Protein AF-A0A7Y2IXG1-F1 (afdb_monomer)

Solvent-accessible surface area (backbone atoms only — not comparable to full-atom values): 9869 Å² total; per-residue (Å²): 141,75,80,55,70,66,58,52,54,50,28,34,49,55,42,71,74,37,67,70,54,17,47,38,52,74,74,34,69,61,57,39,47,42,51,49,55,36,67,45,42,74,87,68,53,44,69,46,61,69,57,19,41,52,51,23,49,52,61,59,57,53,47,51,72,79,40,44,74,57,53,52,54,48,51,54,51,52,55,50,33,57,75,72,71,45,66,63,66,63,53,47,57,50,47,54,53,50,52,51,52,52,50,52,55,45,53,44,53,42,36,51,47,38,24,51,49,25,47,28,19,29,26,49,76,73,74,42,88,55,50,70,77,88,55,64,69,75,71,36,65,76,53,57,46,72,56,21,46,51,49,21,53,54,37,51,55,48,43,57,44,45,75,72,67,47,59,62,49,60,55,41,15,52,50,36,27,57,70,12,57,82,108

Mean predicted aligned error: 5.41 Å

Radius of gyration: 18.79 Å; Cα contacts (8 Å, |Δi|>4): 184; chains: 1; bounding box: 46×30×57 Å

Foldseek 3Di:
DDQDPVLLVLLCLLVVNPNVSSVCCRPPVLSVVLLVLLLCLLVQFALDLVSQLVSLVVNLVSCVVVCVVVVVVLVVVLVVCVVVVHDSVVSVVVSVVVSVVSSLVSLLVSLQSNLLLLQQLLQVVVVHDHRNPVDDVVSSPPDYNVLSNVLSVLSNVLNVVVVVVDDSSVSRSVSSNVSNNVD

Secondary structure (DSSP, 8-state):
----HHHHHHHHHHHTS-HHHHHHHHH-HHHHHHHHHHHHSGGG--S-HHHHHHHHHHHHHTTTGGGHHHHHHHHHHHHHHHHTT--HHHHHHHHHHHHHHHHHHHHHHHHHHHHHHHHHHHHHHTT---S-TTS-GGGGGSS-HHHHHHHHHHHHHHHHHHHTT--HHHHHHHHHHHHHHT-

Nearest PDB structures (foldseek):
  8p7c-assembly1_B  TM=6.157E-01  e=3.925E+00  Homo sapiens
  9ijm-assembly1_C  TM=2.097E-01  e=2.948E+00  Vibrio alginolyticus

Sequence (183 aa):
GGADPERASQAARISGGRPGLALALVTEPDVAEYRRQWLGVPGRLTGHPGDSFRLAGELLAATDPLLVALKERQSVEAQAAVADGASSKAVKERHDRQLKRAASSLWATGLEILAGFYRDVAAAQVGAPVRNTDIPVSHLTQVMPGEAMRHADRVLETIESLEANQRPQLALAALFSELGGDR

pLDDT: mean 89.53, std 9.4, range [44.94, 98.19]

Structure (mmCIF, N/CA/C/O backbone):
data_AF-A0A7Y2IXG1-F1
#
_entry.id   AF-A0A7Y2IXG1-F1
#
loop_
_atom_site.group_PDB
_atom_site.id
_atom_site.type_symbol
_atom_site.label_atom_id
_atom_site.label_alt_id
_atom_site.label_comp_id
_atom_site.label_asym_id
_atom_site.label_entity_id
_atom_site.label_seq_id
_atom_site.pdbx_PDB_ins_code
_atom_site.Cartn_x
_atom_site.Cartn_y
_atom_site.Cartn_z
_atom_site.occupancy
_atom_site.B_iso_or_equiv
_atom_site.auth_seq_id
_atom_site.auth_comp_id
_atom_site.auth_asym_id
_atom_site.auth_atom_id
_atom_site.pdbx_PDB_model_num
ATOM 1 N N . GLY A 1 1 ? -21.593 16.502 -13.183 1.00 44.94 1 GLY A N 1
ATOM 2 C CA . GLY A 1 1 ? -20.738 15.496 -12.537 1.00 44.94 1 GLY A CA 1
ATOM 3 C C . GLY A 1 1 ? -20.552 14.356 -13.501 1.00 44.94 1 GLY A C 1
ATOM 4 O O . GLY A 1 1 ? -21.504 13.637 -13.749 1.00 44.94 1 GLY A O 1
ATOM 5 N N . GLY A 1 2 ? -19.380 14.254 -14.108 1.00 47.41 2 GLY A N 1
ATOM 6 C CA . GLY A 1 2 ? -19.010 13.151 -14.983 1.00 47.41 2 GLY A CA 1
ATOM 7 C C . GLY A 1 2 ? -17.498 13.064 -14.937 1.00 47.41 2 GLY A C 1
ATOM 8 O O . GLY A 1 2 ? -16.832 14.065 -15.195 1.00 47.41 2 GLY A O 1
ATOM 9 N N . ALA A 1 3 ? -16.965 11.924 -14.506 1.00 56.72 3 ALA A N 1
ATOM 10 C CA . ALA A 1 3 ? -15.548 11.664 -14.671 1.00 56.72 3 ALA A CA 1
ATOM 11 C C . ALA A 1 3 ? -15.236 11.724 -16.170 1.00 56.72 3 ALA A C 1
ATOM 13 O O . ALA A 1 3 ? -15.975 11.159 -16.976 1.00 56.72 3 ALA A O 1
ATOM 14 N N . ASP A 1 4 ? -14.177 12.442 -16.525 1.00 75.12 4 ASP A N 1
ATOM 15 C CA . ASP A 1 4 ? -13.633 12.479 -17.880 1.00 75.12 4 ASP A CA 1
ATOM 16 C C . ASP A 1 4 ? -13.515 11.036 -18.441 1.00 75.12 4 ASP A C 1
ATOM 18 O O . ASP A 1 4 ? -12.917 10.183 -17.768 1.00 75.12 4 ASP A O 1
ATOM 22 N N . PRO A 1 5 ? -14.109 10.721 -19.613 1.00 70.25 5 PRO A N 1
ATOM 23 C CA . PRO A 1 5 ? -14.114 9.372 -20.184 1.00 70.25 5 PRO A CA 1
ATOM 24 C C . PRO A 1 5 ? -12.714 8.758 -20.321 1.00 70.25 5 PRO A C 1
ATOM 26 O O . PRO A 1 5 ? -12.557 7.535 -20.202 1.00 70.25 5 PRO A O 1
ATOM 29 N N . GLU A 1 6 ? -11.687 9.588 -20.522 1.00 72.25 6 GLU A N 1
ATOM 30 C CA . GLU A 1 6 ? -10.295 9.141 -20.577 1.00 72.25 6 GLU A CA 1
ATOM 31 C C . GLU A 1 6 ? -9.802 8.670 -19.204 1.00 72.25 6 GLU A C 1
ATOM 33 O O . GLU A 1 6 ? -9.238 7.576 -19.091 1.00 72.25 6 GLU A O 1
ATOM 38 N N . ARG A 1 7 ? -10.105 9.425 -18.139 1.00 73.12 7 ARG A N 1
ATOM 39 C CA . ARG A 1 7 ? -9.770 9.060 -16.750 1.00 73.12 7 ARG A CA 1
ATOM 40 C C . ARG A 1 7 ? -10.481 7.784 -16.311 1.00 73.12 7 ARG A C 1
ATOM 42 O O . ARG A 1 7 ? -9.866 6.930 -15.677 1.00 73.12 7 ARG A O 1
ATOM 49 N N . ALA A 1 8 ? -11.751 7.618 -16.680 1.00 72.81 8 ALA A N 1
ATOM 50 C CA . ALA A 1 8 ? -12.515 6.409 -16.367 1.00 72.81 8 ALA A CA 1
ATOM 51 C C . ALA A 1 8 ? -11.942 5.167 -17.077 1.00 72.81 8 ALA A C 1
ATOM 53 O O . ALA A 1 8 ? -11.764 4.115 -16.459 1.00 72.81 8 ALA A O 1
ATOM 54 N N . SER A 1 9 ? -11.583 5.301 -18.357 1.00 73.44 9 SER A N 1
ATOM 55 C CA . SER A 1 9 ? -10.965 4.221 -19.139 1.00 73.44 9 SER A CA 1
ATOM 56 C C . SER A 1 9 ? -9.575 3.849 -18.612 1.00 73.44 9 SER A C 1
ATOM 58 O O . SER A 1 9 ? -9.220 2.671 -18.545 1.00 73.44 9 SER A O 1
ATOM 60 N N . GLN A 1 10 ? -8.787 4.846 -18.208 1.00 78.00 10 GLN A N 1
ATOM 61 C CA . GLN A 1 10 ? -7.476 4.651 -17.595 1.00 78.00 10 GLN A CA 1
ATOM 62 C C . GLN A 1 10 ? -7.592 3.936 -16.242 1.00 78.00 10 GLN A C 1
ATOM 64 O O . GLN A 1 10 ? -6.915 2.931 -16.022 1.00 78.00 10 GLN A O 1
ATOM 69 N N . ALA A 1 11 ? -8.507 4.376 -15.375 1.00 78.12 11 ALA A N 1
ATOM 70 C CA . ALA A 1 11 ? -8.762 3.739 -14.087 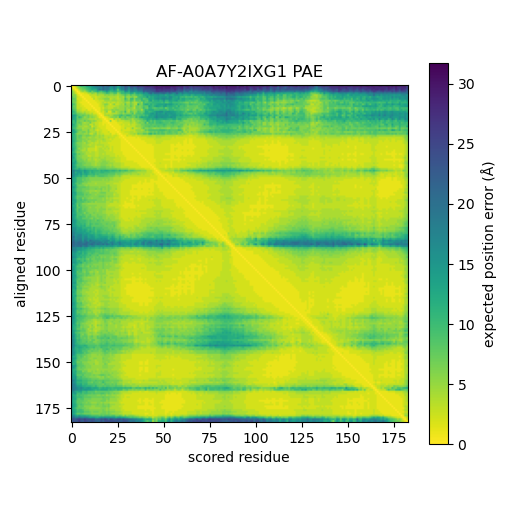1.00 78.12 11 ALA A CA 1
ATOM 71 C C . ALA A 1 11 ? -9.246 2.286 -14.238 1.00 78.12 11 ALA A C 1
ATOM 73 O O . ALA A 1 11 ? -8.820 1.412 -13.483 1.00 78.12 11 ALA A O 1
ATOM 74 N N . ALA A 1 12 ? -10.073 1.988 -15.247 1.00 76.12 12 ALA A N 1
ATOM 75 C CA . ALA A 1 12 ? -10.517 0.626 -15.543 1.00 76.12 12 ALA A CA 1
ATOM 76 C C . ALA A 1 12 ? -9.343 -0.304 -15.900 1.00 76.12 12 ALA A C 1
ATOM 78 O O . ALA A 1 12 ? -9.239 -1.397 -15.331 1.00 76.12 12 ALA A O 1
ATOM 79 N N . ARG A 1 13 ? -8.419 0.148 -16.762 1.00 77.62 13 ARG A N 1
ATOM 80 C CA . ARG A 1 13 ? -7.195 -0.598 -17.109 1.00 77.62 13 ARG A CA 1
ATOM 81 C C . ARG A 1 13 ? -6.294 -0.811 -15.894 1.00 77.62 13 ARG A C 1
ATOM 83 O O . ARG A 1 13 ? -5.953 -1.951 -15.585 1.00 77.62 13 ARG A O 1
ATOM 90 N N . ILE A 1 14 ? -6.003 0.257 -15.146 1.00 81.94 14 ILE A N 1
ATOM 91 C CA . ILE A 1 14 ? -5.193 0.200 -13.918 1.00 81.94 14 ILE A CA 1
ATOM 92 C C . ILE A 1 14 ? -5.817 -0.754 -12.899 1.00 81.94 14 ILE A C 1
ATOM 94 O O . ILE A 1 14 ? -5.122 -1.559 -12.287 1.00 81.94 14 ILE A O 1
ATOM 98 N N . SER A 1 15 ? -7.139 -0.731 -12.737 1.00 76.75 15 SER A N 1
ATOM 99 C CA . SER A 1 15 ? -7.835 -1.604 -11.790 1.00 76.75 15 SER A CA 1
ATOM 100 C C . SER A 1 15 ? -7.808 -3.083 -12.190 1.00 76.75 15 SER A C 1
ATOM 102 O O . SER A 1 15 ? -8.084 -3.934 -11.347 1.00 76.75 15 SER A O 1
ATOM 104 N N . GLY A 1 16 ? -7.413 -3.419 -13.425 1.00 70.38 16 GLY A N 1
ATOM 105 C CA . GLY A 1 16 ? -7.450 -4.790 -13.943 1.00 70.38 16 GLY A CA 1
ATOM 106 C C . GLY A 1 16 ? -8.878 -5.332 -14.049 1.00 70.38 16 GLY A C 1
ATOM 107 O O . GLY A 1 16 ? -9.102 -6.506 -13.779 1.00 70.38 16 GLY A O 1
ATOM 108 N N . GLY A 1 17 ? -9.851 -4.467 -14.360 1.00 67.00 17 GLY A N 1
ATOM 109 C CA . GLY A 1 17 ? -11.264 -4.846 -14.458 1.00 67.00 17 GLY A CA 1
ATOM 110 C C . GLY A 1 17 ? -12.008 -4.928 -13.121 1.00 67.00 17 GLY A C 1
ATOM 111 O O . GLY A 1 17 ? -13.038 -5.589 -13.056 1.00 67.00 17 GLY A O 1
ATOM 112 N N . ARG A 1 18 ? -11.520 -4.268 -12.058 1.00 71.12 18 ARG A N 1
ATOM 113 C CA . ARG A 1 18 ? -12.187 -4.176 -10.743 1.00 71.12 18 ARG A CA 1
ATOM 114 C C . ARG A 1 18 ? -12.941 -2.841 -10.643 1.00 71.12 18 ARG A C 1
ATOM 116 O O . ARG A 1 18 ? -12.325 -1.842 -10.263 1.00 71.12 18 ARG A O 1
ATOM 123 N N . PRO A 1 19 ? -14.261 -2.784 -10.917 1.00 72.00 19 PRO A N 1
ATOM 124 C CA . PRO A 1 19 ? -14.973 -1.513 -11.078 1.00 72.00 19 PRO A CA 1
ATOM 125 C C . PRO A 1 19 ? -14.961 -0.646 -9.815 1.00 72.00 19 PRO A C 1
ATOM 127 O O . PRO A 1 19 ? -14.806 0.565 -9.907 1.00 72.00 19 PRO A O 1
ATOM 130 N N . GLY A 1 20 ? -15.046 -1.263 -8.630 1.00 74.31 20 GLY A N 1
ATOM 131 C CA . GLY A 1 20 ? -14.975 -0.539 -7.355 1.00 74.31 20 GLY A CA 1
ATOM 132 C C . GLY A 1 20 ? -13.622 0.139 -7.112 1.00 74.31 20 GLY A C 1
ATOM 133 O O . GLY A 1 20 ? -13.581 1.261 -6.621 1.00 74.31 20 GLY A O 1
ATOM 134 N N . LEU A 1 21 ? -12.516 -0.496 -7.517 1.00 74.19 21 LEU A N 1
ATOM 135 C CA . LEU A 1 21 ? -11.179 0.100 -7.426 1.00 74.19 21 LEU A CA 1
ATOM 136 C C . LEU A 1 21 ? -10.982 1.191 -8.487 1.00 74.19 21 LEU A C 1
ATOM 138 O O . LEU A 1 21 ? -10.384 2.220 -8.195 1.00 74.19 21 LEU A O 1
ATOM 142 N N . ALA A 1 22 ? -11.507 0.987 -9.700 1.00 78.06 22 ALA A N 1
ATOM 143 C CA . ALA A 1 22 ? -11.490 2.012 -10.740 1.00 78.06 22 ALA A CA 1
ATOM 144 C C . ALA A 1 22 ? -12.238 3.274 -10.290 1.00 78.06 22 ALA A C 1
ATOM 146 O O . ALA A 1 22 ? -11.725 4.376 -10.453 1.00 78.06 22 ALA A O 1
ATOM 147 N N . LEU A 1 23 ? -13.415 3.112 -9.676 1.00 79.38 23 LEU A N 1
ATOM 148 C CA . LEU A 1 23 ? -14.173 4.229 -9.125 1.00 79.38 23 LEU A CA 1
ATOM 149 C C . LEU A 1 23 ? -13.387 4.930 -8.013 1.00 79.38 23 LEU A C 1
ATOM 151 O O . LEU A 1 23 ? -13.208 6.139 -8.090 1.00 79.38 23 LEU A O 1
ATOM 155 N N . ALA A 1 24 ? -12.844 4.177 -7.051 1.00 79.88 24 ALA A N 1
ATOM 156 C CA . ALA A 1 24 ? -12.068 4.745 -5.951 1.00 79.88 24 ALA A CA 1
ATOM 157 C C . ALA A 1 24 ? -10.845 5.544 -6.436 1.00 79.88 24 ALA A C 1
ATOM 159 O O . ALA A 1 24 ? -10.585 6.628 -5.935 1.00 79.88 24 ALA A O 1
ATOM 160 N N . LEU A 1 25 ? -10.128 5.073 -7.462 1.00 79.56 25 LEU A N 1
ATOM 161 C CA . LEU A 1 25 ? -9.007 5.818 -8.054 1.00 79.56 25 LEU A CA 1
ATOM 162 C C . LEU A 1 25 ? -9.430 7.148 -8.698 1.00 79.56 25 LEU A C 1
ATOM 164 O O . LEU A 1 25 ? -8.607 8.052 -8.828 1.00 79.56 25 LEU A O 1
ATOM 168 N N . VAL A 1 26 ? -10.690 7.261 -9.121 1.00 83.69 26 VAL A N 1
ATOM 169 C CA . VAL A 1 26 ? -11.249 8.471 -9.735 1.00 83.69 26 VAL A CA 1
ATOM 170 C C . VAL A 1 26 ? -11.844 9.410 -8.686 1.00 83.69 26 VAL A C 1
ATOM 172 O O . VAL A 1 26 ? -11.757 10.626 -8.852 1.00 83.69 26 VAL A O 1
ATOM 175 N N . THR A 1 27 ? -12.472 8.869 -7.640 1.00 85.75 27 THR A N 1
ATOM 176 C CA . THR A 1 27 ? -13.275 9.648 -6.686 1.00 85.75 27 THR A CA 1
ATOM 177 C C . THR A 1 27 ? -12.577 9.924 -5.363 1.00 85.75 27 THR A C 1
ATOM 179 O O . THR A 1 27 ? -12.939 10.898 -4.714 1.00 85.75 27 THR A O 1
ATOM 182 N N . GLU A 1 28 ? -11.579 9.125 -4.981 1.00 90.75 28 GLU A N 1
ATOM 183 C CA . GLU A 1 28 ? -10.890 9.217 -3.690 1.00 90.75 28 GLU A CA 1
ATOM 184 C C . GLU A 1 28 ? -9.435 9.693 -3.881 1.00 90.75 28 GLU A C 1
ATOM 186 O O . GLU A 1 28 ? -8.562 8.898 -4.259 1.00 90.75 28 GLU A O 1
ATOM 191 N N . PRO A 1 29 ? -9.123 10.979 -3.610 1.00 92.31 29 PRO A N 1
ATOM 192 C CA . PRO A 1 29 ? -7.775 11.528 -3.771 1.00 92.31 29 PRO A CA 1
ATOM 193 C C . PRO A 1 29 ? -6.706 10.771 -2.979 1.00 92.31 29 PRO A C 1
ATOM 195 O O . PRO A 1 29 ? -5.605 10.564 -3.492 1.00 92.31 29 PRO A O 1
ATOM 198 N N . ASP A 1 30 ? -7.045 10.309 -1.773 1.00 93.81 30 ASP A N 1
ATOM 199 C CA . ASP A 1 30 ? -6.130 9.571 -0.901 1.00 93.81 30 ASP A CA 1
ATOM 200 C C . ASP A 1 30 ? -5.773 8.195 -1.477 1.00 93.81 30 ASP A C 1
ATOM 202 O O . ASP A 1 30 ? -4.635 7.749 -1.351 1.00 93.81 30 ASP A O 1
ATOM 206 N N . VAL A 1 31 ? -6.701 7.531 -2.179 1.00 92.75 31 VAL A N 1
ATOM 207 C CA . VAL A 1 31 ? -6.429 6.250 -2.859 1.00 92.75 31 VAL A CA 1
ATOM 208 C C . VAL A 1 31 ? -5.485 6.470 -4.040 1.00 92.75 31 VAL A C 1
ATOM 210 O O . VAL A 1 31 ? -4.547 5.694 -4.249 1.00 92.75 31 VAL A O 1
ATOM 213 N N . ALA A 1 32 ? -5.705 7.542 -4.803 1.00 91.62 32 ALA A N 1
ATOM 214 C CA . ALA A 1 32 ? -4.835 7.904 -5.914 1.00 91.62 32 ALA A CA 1
ATOM 215 C C . ALA A 1 32 ? -3.424 8.286 -5.432 1.00 91.62 32 ALA A C 1
ATOM 217 O O . ALA A 1 32 ? -2.437 7.868 -6.038 1.00 91.62 32 ALA A O 1
ATOM 218 N N . GLU A 1 33 ? -3.318 9.044 -4.338 1.00 95.06 33 GLU A N 1
ATOM 219 C CA . GLU A 1 33 ? -2.041 9.424 -3.730 1.00 95.06 33 GLU A CA 1
ATOM 220 C C . GLU A 1 33 ? -1.302 8.221 -3.147 1.00 95.06 33 GLU A C 1
ATOM 222 O O . GLU A 1 33 ? -0.133 8.014 -3.466 1.00 95.06 33 GLU A O 1
ATOM 227 N N . TYR A 1 34 ? -1.997 7.366 -2.396 1.00 96.31 34 TYR A N 1
ATOM 228 C CA . TYR A 1 34 ? -1.439 6.123 -1.877 1.00 96.31 34 TYR A CA 1
ATOM 229 C C . TYR A 1 34 ? -0.796 5.290 -2.990 1.00 96.31 34 TYR A C 1
ATOM 231 O O . TYR A 1 34 ? 0.368 4.899 -2.897 1.00 96.31 34 TYR A O 1
ATOM 239 N N . ARG A 1 35 ? -1.512 5.086 -4.105 1.00 95.19 35 ARG A N 1
ATOM 240 C CA . ARG A 1 35 ? -0.970 4.363 -5.260 1.00 95.19 35 ARG A CA 1
ATOM 241 C C . ARG A 1 35 ? 0.251 5.059 -5.867 1.00 95.19 35 ARG A C 1
ATOM 243 O O . ARG A 1 35 ? 1.219 4.375 -6.200 1.00 95.19 35 ARG A O 1
ATOM 250 N N . ARG A 1 36 ? 0.225 6.389 -6.024 1.00 94.88 36 ARG A N 1
ATOM 251 C CA . ARG A 1 36 ? 1.370 7.151 -6.556 1.00 94.88 36 ARG A CA 1
ATOM 252 C C . ARG A 1 36 ? 2.620 6.963 -5.704 1.00 94.88 36 ARG A C 1
ATOM 254 O O . ARG A 1 36 ? 3.692 6.760 -6.267 1.00 94.88 36 ARG A O 1
ATOM 261 N N . GLN A 1 37 ? 2.491 6.980 -4.379 1.00 96.62 37 GLN A N 1
ATOM 262 C CA . GLN A 1 37 ? 3.632 6.794 -3.481 1.00 96.62 37 GLN A CA 1
ATOM 263 C C . GLN A 1 37 ? 4.281 5.419 -3.656 1.00 96.62 37 GLN A C 1
ATOM 265 O O . GLN A 1 37 ? 5.504 5.344 -3.764 1.00 96.62 37 GLN A O 1
ATOM 270 N N . TRP A 1 38 ? 3.481 4.354 -3.770 1.00 96.88 38 TRP A N 1
ATOM 271 C CA . TRP A 1 38 ? 3.991 2.999 -4.014 1.00 96.88 38 TRP A CA 1
ATOM 272 C C . TRP A 1 38 ? 4.632 2.836 -5.394 1.00 96.88 38 TRP A C 1
ATOM 274 O O . TRP A 1 38 ? 5.713 2.263 -5.496 1.00 96.88 38 TRP A O 1
ATOM 284 N N . LEU A 1 39 ? 4.034 3.392 -6.451 1.00 95.31 39 LEU A N 1
ATOM 285 C CA . LEU A 1 39 ? 4.638 3.373 -7.791 1.00 95.31 39 LEU A CA 1
ATOM 286 C C . LEU A 1 39 ? 5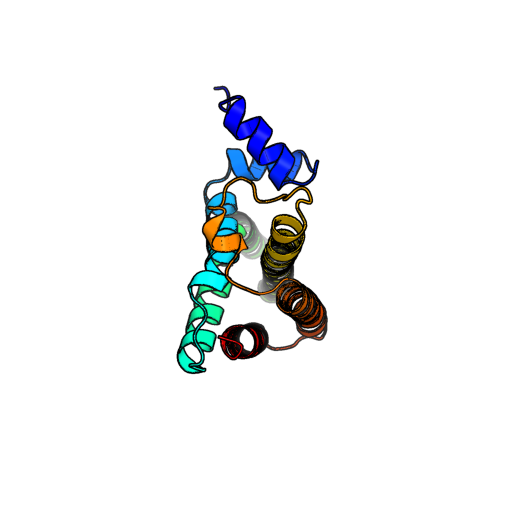.900 4.235 -7.903 1.00 95.31 39 LEU A C 1
ATOM 288 O O . LEU A 1 39 ? 6.722 4.010 -8.787 1.00 95.31 39 LEU A O 1
ATOM 292 N N . GLY A 1 40 ? 6.060 5.218 -7.018 1.00 94.06 40 GLY A N 1
ATOM 293 C CA . GLY A 1 40 ? 7.256 6.045 -6.930 1.00 94.06 40 GLY A CA 1
ATOM 294 C C . GLY A 1 40 ? 8.418 5.382 -6.188 1.00 94.06 40 GLY A C 1
ATOM 295 O O . GLY A 1 40 ? 9.539 5.872 -6.308 1.00 94.06 40 GLY A O 1
ATOM 296 N N . VAL A 1 41 ? 8.187 4.290 -5.443 1.00 95.81 41 VAL A N 1
ATOM 297 C CA . VAL A 1 41 ? 9.221 3.611 -4.638 1.00 95.81 41 VAL A CA 1
ATOM 298 C C . VAL A 1 41 ? 10.474 3.291 -5.455 1.00 95.81 41 VAL A C 1
ATOM 300 O O . VAL A 1 41 ? 11.541 3.726 -5.023 1.00 95.81 41 VAL A O 1
ATOM 303 N N . PRO A 1 42 ? 10.396 2.641 -6.637 1.00 94.19 42 PRO A N 1
ATOM 304 C CA . PRO A 1 42 ? 11.579 2.297 -7.417 1.00 94.19 42 PRO A CA 1
ATOM 305 C C . PRO A 1 42 ? 12.471 3.506 -7.689 1.00 94.19 42 PRO A C 1
ATOM 307 O O . PRO A 1 42 ? 13.668 3.428 -7.470 1.00 94.19 42 PRO A O 1
ATOM 310 N N . GLY A 1 43 ? 11.921 4.664 -8.064 1.00 92.25 43 GLY A N 1
ATOM 311 C CA . GLY A 1 43 ? 12.708 5.877 -8.339 1.00 92.25 43 GLY A CA 1
ATOM 312 C C . GLY A 1 43 ? 13.400 6.497 -7.116 1.00 92.25 43 GLY A C 1
ATOM 313 O O . GLY A 1 43 ? 14.177 7.435 -7.268 1.00 92.25 43 GLY A O 1
ATOM 314 N N . ARG A 1 44 ? 13.116 5.997 -5.910 1.00 93.75 44 ARG A N 1
ATOM 315 C CA . ARG A 1 44 ? 13.606 6.523 -4.629 1.00 93.75 44 ARG A CA 1
ATOM 316 C C . ARG A 1 44 ? 14.558 5.567 -3.911 1.00 93.75 44 ARG A C 1
ATOM 318 O O . ARG A 1 44 ? 15.099 5.941 -2.873 1.00 93.75 44 ARG A O 1
ATOM 325 N N . LEU A 1 45 ? 14.727 4.348 -4.425 1.00 93.81 45 LEU A N 1
ATOM 326 C CA . LEU A 1 45 ? 15.626 3.351 -3.854 1.00 93.81 45 LEU A CA 1
ATOM 327 C C . LEU A 1 45 ? 17.085 3.774 -4.034 1.00 93.81 45 LEU A C 1
ATOM 329 O O . LEU A 1 45 ? 17.485 4.218 -5.112 1.00 93.81 45 LEU A O 1
ATOM 333 N N . THR A 1 46 ? 17.870 3.599 -2.975 1.00 88.62 46 THR A N 1
ATOM 334 C CA . THR A 1 46 ? 19.319 3.812 -2.952 1.00 88.62 46 THR A CA 1
ATOM 335 C C . THR A 1 46 ? 19.977 2.614 -2.266 1.00 88.62 46 THR A C 1
ATOM 337 O O . THR A 1 46 ? 19.315 1.871 -1.542 1.00 88.62 46 THR A O 1
ATOM 340 N N . GLY A 1 47 ? 21.290 2.443 -2.432 1.00 82.06 47 GLY A N 1
ATOM 341 C CA . GLY A 1 47 ? 22.042 1.413 -1.706 1.00 82.06 47 GLY A CA 1
ATOM 342 C C . GLY A 1 47 ? 22.241 1.696 -0.207 1.00 82.06 47 GLY A C 1
ATOM 343 O O . GLY A 1 47 ? 22.904 0.917 0.474 1.00 82.06 47 GLY A O 1
ATOM 344 N N . HIS A 1 48 ? 21.722 2.808 0.335 1.00 89.88 48 HIS A N 1
ATOM 345 C CA . HIS A 1 48 ? 21.956 3.208 1.726 1.00 89.88 48 HIS A CA 1
ATOM 346 C C . HIS A 1 48 ? 20.845 2.688 2.658 1.00 89.88 48 HIS A C 1
ATOM 348 O O . HIS A 1 48 ? 19.701 3.136 2.553 1.00 89.88 48 HIS A O 1
ATOM 354 N N . PRO A 1 49 ? 21.155 1.848 3.668 1.00 88.44 49 PRO A N 1
ATOM 355 C CA . PRO A 1 49 ? 20.137 1.284 4.564 1.00 88.44 49 PRO A CA 1
ATOM 356 C C . PRO A 1 49 ? 19.302 2.328 5.327 1.00 88.44 49 PRO A C 1
ATOM 358 O O . PRO A 1 49 ? 18.130 2.098 5.632 1.00 88.44 49 PRO A O 1
ATOM 361 N N . GLY A 1 50 ? 19.891 3.490 5.634 1.00 92.56 50 GLY A N 1
ATOM 362 C CA . GLY A 1 50 ? 19.191 4.590 6.305 1.00 92.56 50 GLY A CA 1
ATOM 363 C C . GLY A 1 50 ? 18.061 5.189 5.462 1.00 92.56 50 GLY A C 1
ATOM 364 O O . GLY A 1 50 ? 16.993 5.493 5.999 1.00 92.56 50 GLY A O 1
ATOM 365 N N . ASP A 1 51 ? 18.254 5.293 4.144 1.00 95.62 51 ASP A N 1
ATOM 366 C CA . ASP A 1 51 ? 17.214 5.758 3.224 1.00 95.62 51 ASP A CA 1
ATOM 367 C C . ASP A 1 51 ? 16.077 4.746 3.115 1.00 95.62 51 ASP A C 1
ATOM 369 O O . ASP A 1 51 ? 14.911 5.134 3.185 1.00 95.62 51 ASP A O 1
ATOM 373 N N . SER A 1 52 ? 16.401 3.454 3.037 1.00 96.38 52 SER A N 1
ATOM 374 C CA . SER A 1 52 ? 15.413 2.372 3.014 1.00 96.38 52 SER A CA 1
ATOM 375 C C . SER A 1 52 ? 14.528 2.366 4.260 1.00 96.38 52 SER A C 1
ATOM 377 O O . SER A 1 52 ? 13.309 2.222 4.160 1.00 96.38 52 SER A O 1
ATOM 379 N N . PHE A 1 53 ? 15.111 2.573 5.445 1.00 97.12 53 PHE A N 1
ATOM 380 C CA . PHE A 1 53 ? 14.350 2.629 6.696 1.00 97.12 53 PHE A CA 1
ATOM 381 C C . PHE A 1 53 ? 13.429 3.852 6.774 1.00 97.12 53 PHE A C 1
ATOM 383 O O . PHE A 1 53 ? 12.282 3.747 7.224 1.00 97.12 53 PHE A O 1
ATOM 390 N N . ARG A 1 54 ? 13.914 5.011 6.315 1.00 97.81 54 ARG A N 1
ATOM 391 C CA . ARG A 1 54 ? 13.113 6.236 6.231 1.00 97.81 54 ARG A CA 1
ATOM 392 C C . ARG A 1 54 ? 11.958 6.064 5.245 1.00 97.81 54 ARG A C 1
ATOM 394 O O . ARG A 1 54 ? 10.814 6.326 5.608 1.00 97.81 54 ARG A O 1
ATOM 401 N N . LEU A 1 55 ? 12.241 5.553 4.047 1.00 98.00 55 LEU A N 1
ATOM 402 C CA . LEU A 1 55 ? 11.242 5.274 3.018 1.00 98.00 55 LEU A CA 1
ATOM 403 C C . LEU A 1 55 ? 10.167 4.306 3.529 1.00 98.00 55 LEU A C 1
ATOM 405 O O . LEU A 1 55 ? 8.979 4.566 3.363 1.00 98.00 55 LEU A O 1
ATOM 409 N N . ALA A 1 56 ? 10.561 3.237 4.226 1.00 97.94 56 ALA A N 1
ATOM 410 C CA . ALA A 1 56 ? 9.625 2.320 4.872 1.00 97.94 56 ALA A CA 1
ATOM 411 C C . ALA A 1 56 ? 8.679 3.039 5.845 1.00 97.94 56 ALA A C 1
ATOM 413 O O . ALA A 1 56 ? 7.473 2.811 5.802 1.00 97.94 56 ALA A O 1
ATOM 414 N N . GLY A 1 57 ? 9.198 3.932 6.692 1.00 98.19 57 GLY A N 1
ATOM 415 C CA . GLY A 1 57 ? 8.372 4.725 7.608 1.00 98.19 57 GLY A CA 1
ATOM 416 C C . GLY A 1 57 ? 7.348 5.603 6.882 1.00 98.19 57 GLY A C 1
ATOM 417 O O . GLY A 1 57 ? 6.182 5.637 7.269 1.00 98.19 57 GLY A O 1
ATOM 418 N N . GLU A 1 58 ? 7.763 6.257 5.799 1.00 98.12 58 GLU A N 1
ATOM 419 C CA . GLU A 1 58 ? 6.881 7.099 4.985 1.00 98.12 58 GLU A CA 1
ATOM 420 C C . GLU A 1 58 ? 5.748 6.294 4.331 1.00 98.12 58 GLU A C 1
ATOM 422 O O . GLU A 1 58 ? 4.589 6.697 4.412 1.00 98.12 58 GLU A O 1
ATOM 427 N N . LEU A 1 59 ? 6.043 5.125 3.750 1.00 97.75 59 LEU A N 1
ATOM 428 C CA . LEU A 1 59 ? 5.022 4.283 3.108 1.00 97.75 59 LEU A CA 1
ATOM 429 C C . LEU A 1 59 ? 4.054 3.651 4.119 1.00 97.75 59 LEU A C 1
ATOM 431 O O . LEU A 1 59 ? 2.885 3.424 3.799 1.00 97.75 59 LEU A O 1
ATOM 435 N N . LEU A 1 60 ? 4.501 3.391 5.351 1.00 96.75 60 LEU A N 1
ATOM 436 C CA . LEU A 1 60 ? 3.594 2.995 6.430 1.00 96.75 60 LEU A CA 1
ATOM 437 C C . LEU A 1 60 ? 2.663 4.150 6.816 1.00 96.75 60 LEU A C 1
ATOM 439 O O . LEU A 1 60 ? 1.456 3.934 6.932 1.00 96.75 60 LEU A O 1
ATOM 443 N N . ALA A 1 61 ? 3.193 5.369 6.954 1.00 96.88 61 ALA A N 1
ATOM 444 C CA . ALA A 1 61 ? 2.402 6.567 7.248 1.00 96.88 61 ALA A CA 1
ATOM 445 C C . ALA A 1 61 ? 1.416 6.916 6.117 1.00 96.88 61 ALA A C 1
ATOM 447 O O . ALA A 1 61 ? 0.328 7.423 6.378 1.00 96.88 61 ALA A O 1
ATOM 448 N N . ALA A 1 62 ? 1.725 6.555 4.868 1.00 96.00 62 ALA A N 1
ATOM 449 C CA . ALA A 1 62 ? 0.824 6.716 3.726 1.00 96.00 62 ALA A CA 1
ATOM 450 C C . ALA A 1 62 ? -0.522 5.982 3.886 1.00 96.00 62 ALA A C 1
ATOM 452 O O . ALA A 1 62 ? -1.482 6.292 3.184 1.00 96.00 62 ALA A O 1
ATOM 453 N N . THR A 1 63 ? -0.618 5.010 4.802 1.00 95.25 63 THR A N 1
ATOM 454 C CA . THR A 1 63 ? -1.889 4.335 5.112 1.00 95.25 63 THR A CA 1
ATOM 455 C C . THR A 1 63 ? -2.827 5.163 5.986 1.00 95.25 63 THR A C 1
ATOM 457 O O . THR A 1 63 ? -4.028 4.894 5.998 1.00 95.25 63 THR A O 1
ATOM 460 N N . ASP A 1 64 ? -2.325 6.172 6.703 1.00 96.06 64 ASP A N 1
ATOM 461 C CA . ASP A 1 64 ? -3.116 6.912 7.685 1.00 96.06 64 ASP A CA 1
ATOM 462 C C . ASP A 1 64 ? -4.343 7.629 7.106 1.00 96.06 64 ASP A C 1
ATOM 464 O O . ASP A 1 64 ? -5.411 7.488 7.716 1.00 96.06 64 ASP A O 1
ATOM 468 N N . PRO A 1 65 ? -4.258 8.329 5.953 1.00 96.81 65 PRO A N 1
ATOM 469 C CA . PRO A 1 65 ? -5.423 8.961 5.331 1.00 96.81 65 PRO A CA 1
ATOM 470 C C . PRO A 1 65 ? -6.536 7.954 5.010 1.00 96.81 65 PRO A C 1
ATOM 472 O O . PRO A 1 65 ? -7.706 8.181 5.311 1.00 96.81 65 PRO A O 1
ATOM 475 N N . LEU A 1 66 ? -6.165 6.762 4.531 1.00 95.00 66 LEU A N 1
ATOM 476 C CA . LEU A 1 66 ? -7.109 5.694 4.182 1.00 95.00 66 LEU A CA 1
ATOM 477 C C . LEU A 1 66 ? -7.797 5.056 5.400 1.00 95.00 66 LEU A C 1
ATOM 479 O O . LEU A 1 66 ? -8.777 4.322 5.255 1.00 95.00 66 LEU A O 1
ATOM 483 N N . LEU A 1 67 ? -7.299 5.321 6.609 1.00 95.69 67 LEU A N 1
ATOM 484 C CA . LEU A 1 67 ? -7.841 4.793 7.859 1.00 95.69 67 LEU A CA 1
ATOM 485 C C . LEU A 1 67 ? -8.699 5.815 8.619 1.00 95.69 67 LEU A C 1
ATOM 487 O O . LEU A 1 67 ? -9.275 5.451 9.646 1.00 95.69 67 LEU A O 1
ATOM 491 N N . VAL A 1 68 ? -8.832 7.058 8.140 1.00 96.44 68 VAL A N 1
ATOM 492 C CA . VAL A 1 68 ? -9.580 8.133 8.826 1.00 96.44 68 VAL A CA 1
ATOM 493 C C . VAL A 1 68 ? -11.026 7.724 9.101 1.00 96.44 68 VAL A C 1
ATOM 495 O O . VAL A 1 68 ? -11.433 7.676 10.260 1.00 96.44 68 VAL A O 1
ATOM 498 N N . ALA A 1 69 ? -11.769 7.292 8.079 1.00 93.25 69 ALA A N 1
ATOM 499 C CA . ALA A 1 69 ? -13.168 6.880 8.238 1.00 93.25 69 ALA A CA 1
ATOM 500 C C . ALA A 1 69 ? -13.344 5.670 9.180 1.00 93.25 69 ALA A C 1
ATOM 502 O O . ALA A 1 69 ? -14.405 5.459 9.773 1.00 93.25 69 ALA A O 1
ATOM 503 N N . LEU A 1 70 ? -12.322 4.817 9.321 1.00 95.06 70 LEU A N 1
ATOM 504 C CA . LEU A 1 70 ? -12.330 3.759 10.331 1.00 95.06 70 LEU A CA 1
ATOM 505 C C . LEU A 1 70 ? -12.133 4.345 11.735 1.00 95.06 70 LEU A C 1
ATOM 507 O O . LEU A 1 70 ? -12.926 4.042 12.625 1.00 95.06 70 LEU A O 1
ATOM 511 N N . LYS A 1 71 ? -11.117 5.195 11.918 1.00 95.88 71 LYS A N 1
ATOM 512 C CA . LYS A 1 71 ? -10.799 5.852 13.196 1.00 95.88 71 LYS A CA 1
ATOM 513 C C . LYS A 1 71 ? -11.970 6.713 13.700 1.00 95.88 71 LYS A C 1
ATOM 515 O O . LYS A 1 71 ? -12.286 6.679 14.886 1.00 95.88 71 LYS A O 1
ATOM 520 N N . GLU A 1 72 ? -12.672 7.417 12.814 1.00 96.81 72 GLU A N 1
ATOM 521 C CA . GLU A 1 72 ? -13.863 8.213 13.150 1.00 96.81 72 GLU A CA 1
ATOM 522 C C . GLU A 1 72 ? -15.021 7.347 13.656 1.00 96.81 72 GLU A C 1
ATOM 524 O O . GLU A 1 72 ? -15.583 7.623 14.716 1.00 96.81 72 GLU A O 1
ATOM 529 N N . ARG A 1 73 ? -15.337 6.248 12.956 1.00 95.31 73 ARG A N 1
ATOM 530 C CA . ARG A 1 73 ? -16.364 5.291 13.406 1.00 95.31 73 ARG A CA 1
ATOM 531 C C . ARG A 1 73 ? -16.028 4.695 14.770 1.00 95.31 73 ARG A C 1
ATOM 533 O O . ARG A 1 73 ? -16.908 4.569 15.617 1.00 95.31 73 ARG A O 1
ATOM 540 N N . GLN A 1 74 ? -14.758 4.362 14.992 1.00 95.75 74 GLN A N 1
ATOM 541 C CA . GLN A 1 74 ? -14.278 3.867 16.282 1.00 95.75 74 GLN A CA 1
ATOM 542 C C . GLN A 1 74 ? -14.422 4.923 17.386 1.00 95.75 74 GLN A C 1
ATOM 544 O O . GLN A 1 74 ? -14.850 4.590 18.488 1.00 95.75 74 GLN A O 1
ATOM 549 N 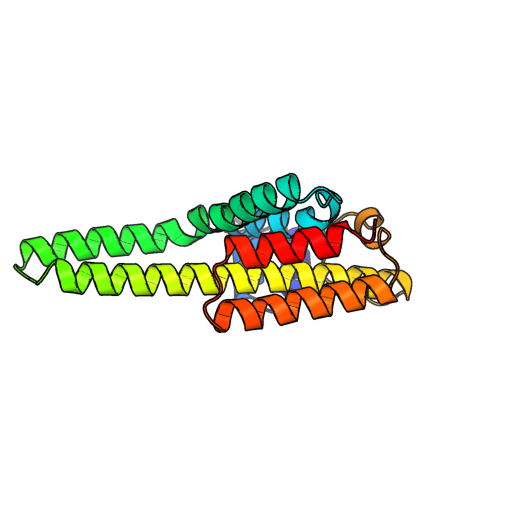N . SER A 1 75 ? -14.140 6.195 17.092 1.00 94.25 75 SER A N 1
ATOM 550 C CA . SER A 1 75 ? -14.325 7.302 18.039 1.00 94.25 75 SER A CA 1
ATOM 551 C C . SER A 1 75 ? -15.784 7.442 18.485 1.00 94.25 75 SER A C 1
ATOM 553 O O . SER A 1 75 ? -16.057 7.490 19.684 1.00 94.25 75 SER A O 1
ATOM 555 N N . VAL A 1 76 ? -16.732 7.422 17.540 1.00 94.81 76 VAL A N 1
ATOM 556 C CA . VAL A 1 76 ? -18.174 7.483 17.844 1.00 94.81 76 VAL A CA 1
ATOM 557 C C . VAL A 1 76 ? -18.608 6.286 18.693 1.00 94.81 76 VAL A C 1
ATOM 559 O O . VAL A 1 76 ? -19.293 6.450 19.701 1.00 94.81 76 VAL A O 1
ATOM 562 N N . GLU A 1 77 ? -18.170 5.080 18.331 1.00 93.00 77 GLU A N 1
ATOM 563 C CA . GLU A 1 77 ? -18.495 3.868 19.086 1.00 93.00 77 GLU A CA 1
ATOM 564 C C . GLU A 1 77 ? -17.909 3.890 20.508 1.00 93.00 77 GLU A C 1
ATOM 566 O O . GLU A 1 77 ? -18.567 3.468 21.458 1.00 93.00 77 GLU A O 1
ATOM 571 N N . ALA A 1 78 ? -16.691 4.409 20.680 1.00 91.75 78 ALA A N 1
ATOM 572 C CA . ALA A 1 78 ? -16.069 4.543 21.992 1.00 91.75 78 ALA A CA 1
ATOM 573 C C . ALA A 1 78 ? -16.834 5.528 22.891 1.00 91.75 78 ALA A C 1
ATOM 575 O O . ALA A 1 78 ? -17.002 5.259 24.080 1.00 91.75 78 ALA A O 1
ATOM 576 N N . GLN A 1 79 ? -17.332 6.636 22.332 1.00 90.94 79 GLN A N 1
ATOM 577 C CA . GLN A 1 79 ? -18.156 7.606 23.061 1.00 90.94 79 GLN A CA 1
ATOM 578 C C . GLN A 1 79 ? -19.489 6.994 23.510 1.00 90.94 79 GLN A C 1
ATOM 580 O O . GLN A 1 79 ? -19.866 7.145 24.672 1.00 90.94 79 GLN A O 1
ATOM 585 N N . ALA A 1 80 ? -20.162 6.251 22.626 1.00 90.19 80 ALA A N 1
ATOM 586 C CA . ALA A 1 80 ? -21.402 5.548 22.958 1.00 90.19 80 ALA A CA 1
ATOM 587 C C . ALA A 1 80 ? -21.187 4.496 24.060 1.00 90.19 80 ALA A C 1
ATOM 589 O O . ALA A 1 80 ? -21.923 4.460 25.041 1.00 90.19 80 ALA A O 1
ATOM 590 N N . ALA A 1 81 ? -20.115 3.703 23.967 1.00 89.50 81 ALA A N 1
ATOM 591 C CA . ALA A 1 81 ? -19.799 2.683 24.966 1.00 89.50 81 ALA A CA 1
ATOM 592 C C . ALA A 1 81 ? -19.560 3.265 26.370 1.00 89.50 81 ALA A C 1
ATOM 594 O O . ALA A 1 81 ? -19.926 2.641 27.365 1.00 89.50 81 ALA A O 1
ATOM 595 N N . VAL A 1 82 ? -18.951 4.454 26.459 1.00 88.50 82 VAL A N 1
ATOM 596 C CA . VAL A 1 82 ? -18.775 5.168 27.732 1.00 88.50 82 VAL A CA 1
ATOM 597 C C . VAL A 1 82 ? -20.119 5.642 28.286 1.00 88.50 82 VAL A C 1
ATOM 599 O O . VAL A 1 82 ? -20.350 5.501 29.486 1.00 88.50 82 VAL A O 1
ATOM 602 N N . ALA A 1 83 ? -21.008 6.160 27.433 1.00 89.75 83 ALA A N 1
ATOM 603 C CA . ALA A 1 83 ? -22.343 6.598 27.842 1.00 89.75 83 ALA A CA 1
ATOM 604 C C . ALA A 1 83 ? -23.210 5.435 28.362 1.00 89.75 83 ALA A C 1
ATOM 606 O O . ALA A 1 83 ? -23.912 5.595 29.358 1.00 89.75 83 ALA A O 1
ATOM 607 N N . ASP A 1 84 ? -23.092 4.257 27.747 1.00 88.06 84 ASP A N 1
ATOM 608 C CA . ASP A 1 84 ? -23.860 3.055 28.095 1.00 88.06 84 ASP A CA 1
ATOM 609 C C . ASP A 1 84 ? -23.250 2.244 29.260 1.00 88.06 84 ASP A C 1
ATOM 611 O O . ASP A 1 84 ? -23.750 1.175 29.615 1.00 88.06 84 ASP A O 1
ATOM 615 N N . GLY A 1 85 ? -22.145 2.710 29.859 1.00 82.50 85 GLY A N 1
ATOM 616 C CA . GLY A 1 85 ? -21.460 2.011 30.954 1.00 82.50 85 GLY A CA 1
ATOM 617 C C . GLY A 1 85 ? -20.771 0.702 30.539 1.00 82.50 85 GLY A C 1
ATOM 618 O O . GLY A 1 85 ? -20.458 -0.134 31.390 1.00 82.50 85 GLY A O 1
ATOM 619 N N . ALA A 1 86 ? -20.525 0.501 29.242 1.00 80.94 86 ALA A N 1
ATOM 620 C CA . ALA A 1 86 ? -19.839 -0.674 28.719 1.00 80.94 86 ALA A CA 1
ATOM 621 C C . ALA A 1 86 ? -18.321 -0.625 28.989 1.00 80.94 86 ALA A C 1
ATOM 623 O O . ALA A 1 86 ? -17.718 0.425 29.221 1.00 80.94 86 ALA A O 1
ATOM 624 N N . SER A 1 87 ? -17.657 -1.787 28.937 1.00 80.75 87 SER A N 1
ATOM 625 C CA . SER A 1 87 ? -16.214 -1.876 29.200 1.00 80.75 87 SER A CA 1
ATOM 626 C C . SER A 1 87 ? -15.380 -1.179 28.115 1.00 80.75 87 SER A C 1
ATOM 628 O O . SER A 1 87 ? -15.124 -1.738 27.045 1.00 80.75 87 SER A O 1
ATOM 630 N N . SER A 1 88 ? -14.871 0.016 28.434 1.00 84.06 88 SER A N 1
ATOM 631 C CA . SER A 1 88 ? -13.964 0.805 27.581 1.00 84.06 88 SER A CA 1
ATOM 632 C C . SER A 1 88 ? -12.721 0.014 27.132 1.00 84.06 88 SER A C 1
ATOM 634 O O . SER A 1 88 ? -12.270 0.140 25.992 1.00 84.06 88 SER A O 1
ATOM 636 N N . LYS A 1 89 ? -12.205 -0.887 27.983 1.00 88.50 89 LYS A N 1
ATOM 637 C CA . LYS A 1 89 ? -11.037 -1.723 27.662 1.00 88.50 89 LYS A CA 1
ATOM 638 C C . LYS A 1 89 ? -11.317 -2.707 26.522 1.00 88.50 89 LYS A C 1
ATOM 640 O O . LYS A 1 89 ? -10.522 -2.793 25.589 1.00 88.50 89 LYS A O 1
ATOM 645 N N . ALA A 1 90 ? -12.441 -3.423 26.571 1.00 90.00 90 ALA A N 1
ATOM 646 C CA . ALA A 1 90 ? -12.791 -4.407 25.544 1.00 90.00 90 ALA A CA 1
ATOM 647 C C . ALA A 1 90 ? -13.051 -3.744 24.179 1.00 90.00 90 ALA A C 1
ATOM 649 O O . ALA A 1 90 ? -12.640 -4.268 23.140 1.00 90.00 90 ALA A O 1
ATOM 650 N N . VAL A 1 91 ? -13.686 -2.565 24.187 1.00 92.25 91 VAL A N 1
ATOM 651 C CA . VAL A 1 91 ? -13.919 -1.755 22.982 1.00 92.25 91 VAL A CA 1
ATOM 652 C C . VAL A 1 91 ? -12.592 -1.321 22.364 1.00 92.25 91 VAL A C 1
ATOM 654 O O . VAL A 1 91 ? -12.365 -1.584 21.182 1.00 92.25 91 VAL A O 1
ATOM 657 N N . LYS A 1 92 ? -11.682 -0.770 23.175 1.00 91.94 92 LYS A N 1
ATOM 658 C CA . LYS A 1 92 ? -10.352 -0.346 22.727 1.00 91.94 92 LYS A CA 1
ATOM 659 C C . LYS A 1 92 ? -9.542 -1.498 22.125 1.00 91.94 92 LYS A C 1
ATOM 661 O O . LYS A 1 92 ? -9.056 -1.383 21.008 1.00 91.94 92 LYS A O 1
ATOM 666 N N . GLU A 1 93 ? -9.464 -2.646 22.798 1.00 94.94 93 GLU A N 1
ATOM 667 C CA . GLU A 1 93 ? -8.730 -3.813 22.277 1.00 94.94 93 GLU A CA 1
ATOM 668 C C . GLU A 1 93 ? -9.310 -4.340 20.954 1.00 94.94 93 GLU A C 1
ATOM 670 O O . GLU A 1 93 ? -8.595 -4.874 20.099 1.00 94.94 93 GLU A O 1
ATOM 675 N N . ARG A 1 94 ? -10.631 -4.250 20.766 1.00 95.12 94 ARG A N 1
ATOM 676 C CA . ARG A 1 94 ? -11.268 -4.596 19.490 1.00 95.12 94 ARG A CA 1
ATOM 677 C C . ARG A 1 94 ? -10.916 -3.576 18.405 1.00 95.12 94 ARG A C 1
ATOM 679 O O . ARG A 1 94 ? -10.594 -3.997 17.292 1.00 95.12 94 ARG A O 1
ATOM 686 N N . HIS A 1 95 ? -10.952 -2.281 18.722 1.00 96.31 95 HIS A N 1
ATOM 687 C CA . HIS A 1 95 ? -10.575 -1.199 17.806 1.00 96.31 95 HIS A CA 1
ATOM 688 C C . HIS A 1 95 ? -9.120 -1.308 17.362 1.00 96.31 95 HIS A C 1
ATOM 690 O O . HIS A 1 95 ? -8.866 -1.313 16.159 1.00 96.31 95 HIS A O 1
ATOM 696 N N . ASP A 1 96 ? -8.197 -1.537 18.296 1.00 96.12 96 ASP A N 1
ATOM 697 C CA . ASP A 1 96 ? -6.771 -1.724 18.013 1.00 96.12 96 ASP A CA 1
ATOM 698 C C . ASP A 1 96 ? -6.545 -2.908 17.060 1.00 96.12 96 ASP A C 1
ATOM 700 O O . ASP A 1 96 ? -5.824 -2.805 16.066 1.00 96.12 96 ASP A O 1
ATOM 704 N N . ARG A 1 97 ? -7.224 -4.040 17.300 1.00 96.06 97 ARG A N 1
ATOM 705 C CA . ARG A 1 97 ? -7.153 -5.216 16.414 1.00 96.06 97 ARG A CA 1
ATOM 706 C C . ARG A 1 97 ? -7.735 -4.950 15.032 1.00 96.06 97 ARG A C 1
ATOM 708 O O . ARG A 1 97 ? -7.239 -5.502 14.052 1.00 96.06 97 ARG A O 1
ATOM 715 N N . GLN A 1 98 ? -8.817 -4.185 14.943 1.00 96.50 98 GLN A N 1
ATOM 716 C CA . GLN A 1 98 ? -9.436 -3.832 13.668 1.00 96.50 98 GLN A CA 1
ATOM 717 C C . GLN A 1 98 ? -8.550 -2.871 12.873 1.00 96.50 98 GLN A C 1
ATOM 719 O O . GLN A 1 98 ? -8.340 -3.097 11.684 1.00 96.50 98 GLN A O 1
ATOM 724 N N . LEU A 1 99 ? -7.987 -1.859 13.536 1.00 95.94 99 LEU A N 1
ATOM 725 C CA . LEU A 1 99 ? -7.086 -0.890 12.926 1.00 95.94 99 LEU A CA 1
ATOM 726 C C . LEU A 1 99 ? -5.806 -1.569 12.438 1.00 95.94 99 LEU A C 1
ATOM 728 O O . LEU A 1 99 ? -5.416 -1.375 11.292 1.00 95.94 99 LEU A O 1
ATOM 732 N N . LYS A 1 100 ? -5.209 -2.442 13.262 1.00 94.12 100 LYS A N 1
ATOM 733 C CA . LYS A 1 100 ? -4.033 -3.229 12.872 1.00 94.12 100 LYS A CA 1
ATOM 734 C C . LYS A 1 100 ? -4.313 -4.071 11.626 1.00 94.12 100 LYS A C 1
ATOM 736 O O . LYS A 1 100 ? -3.529 -4.028 10.688 1.00 94.12 100 LYS A O 1
ATOM 741 N N . ARG A 1 101 ? -5.439 -4.796 11.587 1.00 93.12 101 ARG A N 1
ATOM 742 C CA . ARG A 1 101 ? -5.828 -5.608 10.418 1.00 93.12 101 ARG A CA 1
ATOM 743 C C . ARG A 1 101 ? -6.036 -4.763 9.162 1.00 93.12 101 ARG A C 1
ATOM 745 O O . ARG A 1 101 ? -5.579 -5.154 8.094 1.00 93.12 101 ARG A O 1
ATOM 752 N N . ALA A 1 102 ? -6.696 -3.613 9.292 1.00 94.00 102 ALA A N 1
ATOM 753 C CA . ALA A 1 102 ? -6.908 -2.700 8.174 1.00 94.00 102 ALA A CA 1
ATOM 754 C C . ALA A 1 102 ? -5.576 -2.151 7.637 1.00 94.00 102 ALA A C 1
ATOM 756 O O . ALA A 1 102 ? -5.339 -2.202 6.434 1.00 94.00 102 ALA A O 1
ATOM 757 N N . ALA A 1 103 ? -4.676 -1.716 8.523 1.00 94.94 103 ALA A N 1
ATOM 758 C CA . ALA A 1 103 ? -3.347 -1.249 8.143 1.00 94.94 103 ALA A CA 1
ATOM 759 C C . ALA A 1 103 ? -2.526 -2.353 7.454 1.00 94.94 103 ALA A C 1
ATOM 761 O O . ALA A 1 103 ? -1.947 -2.112 6.400 1.00 94.94 103 ALA A O 1
ATOM 762 N N . SER A 1 104 ? -2.542 -3.584 7.979 1.00 92.50 104 SER A N 1
ATOM 763 C CA . SER A 1 104 ? -1.853 -4.722 7.353 1.00 92.50 104 SER A CA 1
ATOM 764 C C . SER A 1 104 ? -2.374 -5.047 5.955 1.00 92.50 104 SER A C 1
ATOM 766 O O . SER A 1 104 ? -1.575 -5.265 5.049 1.00 92.50 104 SER A O 1
ATOM 768 N N . SER A 1 105 ? -3.694 -5.003 5.748 1.00 93.00 105 SER A N 1
ATOM 769 C CA . SER A 1 105 ? -4.282 -5.181 4.416 1.00 93.00 105 SER A CA 1
ATOM 770 C C . SER A 1 105 ? -3.861 -4.076 3.444 1.00 93.00 105 SER A C 1
ATOM 772 O O . SER A 1 105 ? -3.642 -4.356 2.264 1.00 93.00 105 SER A O 1
ATOM 774 N N . LEU A 1 106 ? -3.716 -2.836 3.927 1.00 95.19 106 LEU A N 1
ATOM 775 C CA . LEU A 1 106 ? -3.197 -1.742 3.111 1.00 95.19 106 LEU A CA 1
ATOM 776 C C . LEU A 1 106 ? -1.734 -1.998 2.747 1.00 95.19 106 LEU A C 1
ATOM 778 O O . LEU A 1 106 ? -1.418 -1.964 1.569 1.00 95.19 106 LEU A O 1
ATOM 782 N N . TRP A 1 107 ? -0.856 -2.349 3.691 1.00 95.00 107 TRP A N 1
ATOM 783 C CA . TRP A 1 107 ? 0.553 -2.641 3.375 1.00 95.00 107 TRP A CA 1
ATOM 784 C C . TRP A 1 107 ? 0.709 -3.744 2.321 1.00 95.00 107 TRP A C 1
ATOM 786 O O . TRP A 1 107 ? 1.490 -3.572 1.388 1.00 95.00 107 TRP A O 1
ATOM 796 N N . ALA A 1 108 ? -0.074 -4.824 2.419 1.00 93.94 108 ALA A N 1
ATOM 797 C CA . ALA A 1 108 ? -0.113 -5.867 1.394 1.00 93.94 108 ALA A CA 1
ATOM 798 C C . ALA A 1 108 ? -0.562 -5.312 0.031 1.00 93.94 108 ALA A C 1
ATOM 800 O O . ALA A 1 108 ? 0.101 -5.542 -0.974 1.00 93.94 108 ALA A O 1
ATOM 801 N N .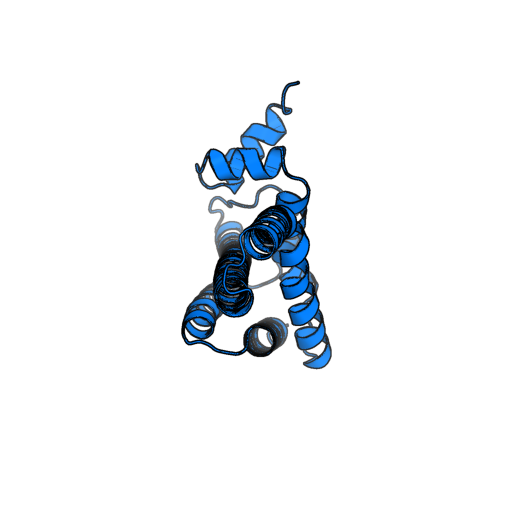 THR A 1 109 ? -1.615 -4.487 0.003 1.00 94.81 109 THR A N 1
ATOM 802 C CA . THR A 1 109 ? -2.075 -3.807 -1.225 1.00 94.81 109 THR A CA 1
ATOM 803 C C . THR A 1 109 ? -0.980 -2.924 -1.837 1.00 94.81 109 THR A C 1
ATOM 805 O O . THR A 1 109 ? -0.802 -2.893 -3.053 1.00 94.81 109 THR A O 1
ATOM 808 N N . GLY A 1 110 ? -0.226 -2.203 -1.008 1.00 95.94 110 GLY A N 1
ATOM 809 C CA . GLY A 1 110 ? 0.914 -1.401 -1.440 1.00 95.94 110 GLY A CA 1
ATOM 810 C C . GLY A 1 110 ? 2.029 -2.232 -2.078 1.00 95.94 110 GLY A C 1
ATOM 811 O O . GLY A 1 110 ? 2.522 -1.900 -3.158 1.00 95.94 110 GLY A O 1
ATOM 812 N N . LEU A 1 111 ? 2.372 -3.360 -1.456 1.00 97.12 111 LEU A N 1
ATOM 813 C CA . LEU A 1 111 ? 3.333 -4.318 -2.003 1.00 97.12 111 LEU A CA 1
ATOM 814 C C . LEU A 1 111 ? 2.830 -4.943 -3.313 1.00 97.12 111 LEU A C 1
ATOM 816 O O . LEU A 1 111 ? 3.595 -5.045 -4.264 1.00 97.12 111 LEU A O 1
ATOM 820 N N . GLU A 1 112 ? 1.543 -5.267 -3.437 1.00 95.56 112 GLU A N 1
ATOM 821 C CA . GLU A 1 112 ? 0.958 -5.735 -4.703 1.00 95.56 112 GLU A CA 1
ATOM 822 C C . GLU A 1 112 ? 1.072 -4.692 -5.828 1.00 95.56 112 GLU A C 1
ATOM 824 O O . GLU A 1 112 ? 1.322 -5.048 -6.983 1.00 95.56 112 GLU A O 1
ATOM 829 N N . ILE A 1 113 ? 0.914 -3.401 -5.509 1.00 95.75 113 ILE A N 1
ATOM 830 C CA . ILE A 1 113 ? 1.136 -2.303 -6.464 1.00 95.75 113 ILE A CA 1
ATOM 831 C C . ILE A 1 113 ? 2.597 -2.300 -6.929 1.00 95.75 113 ILE A C 1
ATOM 833 O O . ILE A 1 113 ? 2.852 -2.210 -8.132 1.00 95.75 113 ILE A O 1
ATOM 837 N N . LEU A 1 114 ? 3.543 -2.441 -5.998 1.00 96.56 114 LEU A N 1
ATOM 838 C CA . LEU A 1 114 ? 4.974 -2.478 -6.301 1.00 96.56 114 LEU A CA 1
ATOM 839 C C . LEU A 1 114 ? 5.367 -3.721 -7.122 1.00 96.56 114 LEU A C 1
ATOM 841 O O . LEU A 1 114 ? 6.071 -3.598 -8.120 1.00 96.56 114 LEU A O 1
ATOM 845 N N . ALA A 1 115 ? 4.857 -4.906 -6.784 1.00 96.19 115 ALA A N 1
ATOM 846 C CA . ALA A 1 115 ? 5.062 -6.118 -7.581 1.00 96.19 115 ALA A CA 1
ATOM 847 C C . ALA A 1 115 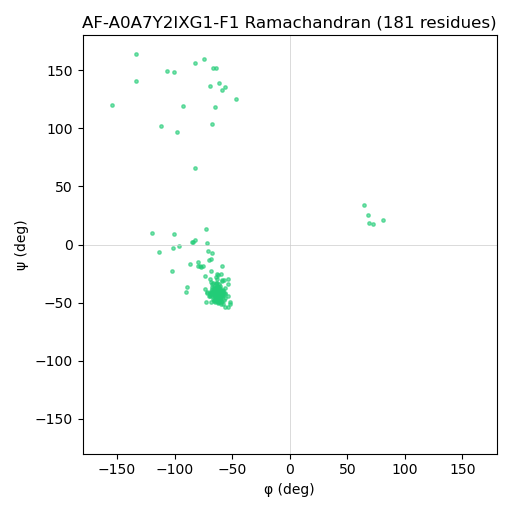? 4.463 -5.972 -8.992 1.00 96.19 115 ALA A C 1
ATOM 849 O O . ALA A 1 115 ? 5.061 -6.389 -9.985 1.00 96.19 115 ALA A O 1
ATOM 850 N N . GLY A 1 116 ? 3.292 -5.334 -9.099 1.00 94.31 116 GLY A N 1
ATOM 851 C CA . GLY A 1 116 ? 2.663 -5.005 -10.376 1.00 94.31 116 GLY A CA 1
ATOM 852 C C . GLY A 1 116 ? 3.505 -4.060 -11.237 1.00 94.31 116 GLY A C 1
ATOM 853 O O . GLY A 1 116 ? 3.575 -4.257 -12.447 1.00 94.31 116 GLY A O 1
ATOM 854 N N . PHE A 1 117 ? 4.176 -3.078 -10.628 1.00 95.56 117 PHE A N 1
ATOM 855 C CA . PHE A 1 117 ? 5.139 -2.223 -11.327 1.00 95.56 117 PHE A CA 1
ATOM 856 C C . PHE A 1 117 ? 6.277 -3.047 -11.933 1.00 95.56 117 PHE A C 1
ATOM 858 O O . PHE A 1 117 ? 6.540 -2.939 -13.126 1.00 95.56 117 PHE A O 1
ATOM 865 N N . TYR A 1 118 ? 6.918 -3.910 -11.144 1.00 96.00 118 TYR A N 1
ATOM 866 C CA . TYR A 1 118 ? 8.032 -4.725 -11.630 1.00 96.00 118 TYR A CA 1
ATOM 867 C C . TYR A 1 118 ? 7.612 -5.723 -12.720 1.00 96.00 118 TYR A C 1
ATOM 869 O O . TYR A 1 118 ? 8.348 -5.945 -13.681 1.00 96.00 118 TYR A O 1
ATOM 877 N N . ARG A 1 119 ? 6.386 -6.253 -12.652 1.00 94.62 119 ARG A N 1
ATOM 878 C CA . ARG A 1 119 ? 5.808 -7.030 -13.757 1.00 94.62 119 ARG A CA 1
ATOM 879 C C . ARG A 1 119 ? 5.675 -6.196 -15.034 1.00 94.62 119 ARG A C 1
ATOM 881 O O . ARG A 1 119 ? 6.004 -6.688 -16.111 1.00 94.62 119 ARG A O 1
ATOM 888 N N . ASP A 1 120 ? 5.207 -4.953 -14.926 1.00 94.81 120 ASP A N 1
ATOM 889 C CA . ASP A 1 120 ? 5.079 -4.051 -16.075 1.00 94.81 120 ASP A CA 1
ATOM 890 C C . ASP A 1 120 ? 6.443 -3.661 -16.666 1.00 94.81 120 ASP A C 1
ATOM 892 O O . ASP A 1 120 ? 6.542 -3.523 -17.882 1.00 94.81 120 ASP A O 1
ATOM 896 N N . VAL A 1 121 ? 7.504 -3.546 -15.852 1.00 94.62 121 VAL A N 1
ATOM 897 C CA . VAL A 1 121 ? 8.891 -3.356 -16.332 1.00 94.62 121 VAL A CA 1
ATOM 898 C C . VAL A 1 121 ? 9.291 -4.507 -17.258 1.00 94.62 121 VAL A C 1
ATOM 900 O O . VAL A 1 121 ? 9.752 -4.280 -18.378 1.00 94.62 121 VAL A O 1
ATOM 903 N N . ALA A 1 122 ? 9.088 -5.750 -16.810 1.00 93.00 122 ALA A N 1
ATOM 904 C CA . ALA A 1 122 ? 9.418 -6.931 -17.601 1.00 93.00 122 ALA A CA 1
ATOM 905 C C . ALA A 1 122 ? 8.550 -7.028 -18.868 1.00 93.00 122 ALA A C 1
ATOM 907 O O . ALA A 1 122 ? 9.072 -7.283 -19.953 1.00 93.00 122 ALA A O 1
ATOM 908 N N . ALA A 1 123 ? 7.243 -6.771 -18.747 1.00 93.19 123 ALA A N 1
ATOM 909 C CA . ALA A 1 123 ? 6.301 -6.801 -19.864 1.00 93.19 123 ALA A CA 1
ATOM 910 C C . ALA A 1 123 ? 6.629 -5.749 -20.938 1.00 93.19 123 ALA A C 1
ATOM 912 O O . ALA A 1 123 ? 6.679 -6.083 -22.123 1.00 93.19 123 ALA A O 1
ATOM 913 N N . ALA A 1 124 ? 6.917 -4.506 -20.534 1.00 92.44 124 ALA A N 1
ATOM 914 C CA . ALA A 1 124 ? 7.234 -3.409 -21.448 1.00 92.44 124 ALA A CA 1
ATOM 915 C C . ALA A 1 124 ? 8.420 -3.745 -22.362 1.00 92.44 124 ALA A C 1
ATOM 917 O O . ALA A 1 124 ? 8.386 -3.474 -23.562 1.00 92.44 124 ALA A O 1
ATOM 918 N N . GLN A 1 125 ? 9.456 -4.372 -21.805 1.00 90.44 125 GLN A N 1
ATOM 919 C CA . GLN A 1 125 ? 10.700 -4.661 -22.520 1.00 90.44 125 GLN A CA 1
ATOM 920 C C . GLN A 1 125 ? 10.594 -5.828 -23.506 1.00 90.44 125 GLN A C 1
ATOM 922 O O . GLN A 1 125 ? 11.409 -5.926 -24.420 1.00 90.44 125 GLN A O 1
ATOM 927 N N . VAL A 1 126 ? 9.576 -6.681 -23.368 1.00 89.94 126 VAL A N 1
ATOM 928 C CA . VAL A 1 126 ? 9.272 -7.752 -24.334 1.00 89.94 126 VAL A CA 1
ATOM 929 C C . VAL A 1 126 ? 8.117 -7.388 -25.275 1.00 89.94 126 VAL A C 1
ATOM 931 O O . VAL A 1 126 ? 7.633 -8.239 -26.018 1.00 89.94 126 VAL A O 1
ATOM 934 N N . GLY A 1 127 ? 7.654 -6.132 -25.248 1.00 88.69 127 GLY A N 1
ATOM 935 C CA . GLY A 1 127 ? 6.540 -5.654 -26.071 1.00 88.69 127 GLY A CA 1
ATOM 936 C C . GLY A 1 127 ? 5.166 -6.180 -25.639 1.00 88.69 127 GLY A C 1
ATOM 937 O O . GLY A 1 127 ? 4.216 -6.127 -26.420 1.00 88.69 127 GLY A O 1
ATOM 938 N N . ALA A 1 128 ? 5.045 -6.697 -24.414 1.00 90.31 128 ALA A N 1
ATOM 939 C CA . ALA A 1 128 ? 3.776 -7.143 -23.857 1.00 90.31 128 ALA A CA 1
ATOM 940 C C . ALA A 1 128 ? 2.972 -5.961 -23.269 1.00 90.31 128 ALA A C 1
ATOM 942 O O . ALA A 1 128 ? 3.548 -4.937 -22.889 1.00 90.31 128 ALA A O 1
ATOM 943 N N . PRO A 1 129 ? 1.634 -6.078 -23.169 1.00 88.44 129 PRO A N 1
ATOM 944 C CA . PRO A 1 129 ? 0.803 -5.036 -22.572 1.00 88.44 129 PRO A CA 1
ATOM 945 C C . PRO A 1 129 ? 1.151 -4.766 -21.101 1.00 88.44 129 PRO A C 1
ATOM 947 O O . PRO A 1 129 ? 1.326 -5.701 -20.321 1.00 88.44 129 PRO A O 1
ATOM 950 N N . VAL A 1 130 ? 1.161 -3.486 -20.720 1.00 90.25 130 VAL A N 1
ATOM 951 C CA . VAL A 1 130 ? 1.385 -3.017 -19.341 1.00 90.25 130 VAL A CA 1
ATOM 952 C C . VAL A 1 130 ? 0.094 -2.505 -18.709 1.00 90.25 130 VAL A C 1
ATOM 954 O O . VAL A 1 130 ? -0.785 -1.977 -19.396 1.00 90.25 130 VAL A O 1
ATOM 957 N N . ARG A 1 131 ? -0.031 -2.640 -17.387 1.00 87.00 131 ARG A N 1
ATOM 958 C CA . ARG A 1 131 ? -1.230 -2.242 -16.634 1.00 87.00 131 ARG A CA 1
ATOM 959 C C . ARG A 1 131 ? -1.172 -0.792 -16.155 1.00 87.00 131 ARG A C 1
ATOM 961 O O . ARG A 1 131 ? -2.171 -0.075 -16.231 1.00 87.00 131 ARG A O 1
ATOM 968 N N . ASN A 1 132 ? -0.015 -0.345 -15.678 1.00 87.75 132 ASN A N 1
ATOM 969 C CA . ASN A 1 132 ? 0.227 1.003 -15.169 1.00 87.75 132 ASN A CA 1
ATOM 970 C C . ASN A 1 132 ? 0.510 1.971 -16.333 1.00 87.75 132 ASN A C 1
ATOM 972 O O . ASN A 1 132 ? 1.606 2.489 -16.498 1.00 87.75 132 ASN A O 1
ATOM 976 N N . THR A 1 133 ? -0.490 2.214 -17.183 1.00 85.88 133 THR A N 1
ATOM 977 C CA . THR A 1 133 ? -0.349 3.090 -18.370 1.00 85.88 133 THR A CA 1
ATOM 978 C C . THR A 1 133 ? -0.224 4.583 -18.041 1.00 85.88 133 THR A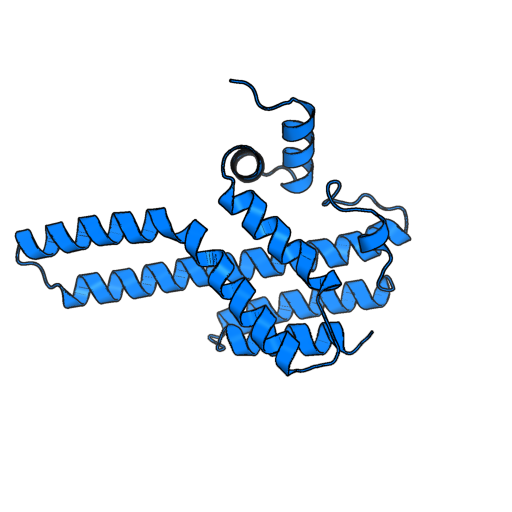 C 1
ATOM 980 O O . THR A 1 133 ? -0.081 5.410 -18.933 1.00 85.88 133 THR A O 1
ATOM 983 N N . ASP A 1 134 ? -0.364 4.942 -16.771 1.00 84.94 134 ASP A N 1
ATOM 984 C CA . ASP A 1 134 ? -0.325 6.306 -16.250 1.00 84.94 134 ASP A CA 1
ATOM 985 C C . ASP A 1 134 ? 1.050 6.718 -15.701 1.00 84.94 134 ASP A C 1
ATOM 987 O O . ASP A 1 134 ? 1.214 7.862 -15.283 1.00 84.94 134 ASP A O 1
ATOM 991 N N . ILE A 1 135 ? 2.037 5.816 -15.718 1.00 85.75 135 ILE A N 1
ATOM 992 C CA . ILE A 1 135 ? 3.427 6.141 -15.381 1.00 85.75 135 ILE A CA 1
ATOM 993 C C . ILE A 1 135 ? 4.282 6.313 -16.646 1.00 85.75 135 ILE A C 1
ATOM 995 O O . ILE A 1 135 ? 4.028 5.651 -17.656 1.00 85.75 135 ILE A O 1
ATOM 999 N N . PRO A 1 136 ? 5.308 7.186 -16.620 1.00 85.06 136 PRO A N 1
ATOM 1000 C CA . PRO A 1 136 ? 6.225 7.346 -17.742 1.00 85.06 136 PRO A CA 1
ATOM 1001 C C . PRO A 1 136 ? 6.896 6.026 -18.131 1.00 85.06 136 PRO A C 1
ATOM 1003 O O . PRO A 1 136 ? 7.419 5.314 -17.275 1.00 85.06 136 PRO A O 1
ATOM 1006 N N . VAL A 1 137 ? 6.968 5.741 -19.435 1.00 82.50 137 VAL A N 1
ATOM 1007 C CA . VAL A 1 137 ? 7.649 4.542 -19.966 1.00 82.50 137 VAL A CA 1
ATOM 1008 C C . VAL A 1 137 ? 9.115 4.481 -19.527 1.00 82.50 137 VAL A C 1
ATOM 1010 O O . VAL A 1 137 ? 9.631 3.397 -19.287 1.00 82.50 137 VAL A O 1
ATOM 1013 N N . SER A 1 138 ? 9.771 5.629 -19.331 1.00 83.88 138 SER A N 1
ATOM 1014 C CA . SER A 1 138 ? 11.144 5.699 -18.814 1.00 83.88 138 SER A CA 1
ATOM 1015 C C . SER A 1 138 ? 11.316 5.075 -17.425 1.00 83.88 138 SER A C 1
ATOM 1017 O O . SER A 1 138 ? 12.412 4.634 -17.090 1.00 83.88 138 SER A O 1
ATOM 1019 N N . HIS A 1 139 ? 10.258 5.003 -16.610 1.00 83.75 139 HIS A N 1
ATOM 1020 C CA . HIS A 1 139 ? 10.301 4.294 -15.328 1.00 83.75 139 HIS A CA 1
ATOM 1021 C C . HIS A 1 139 ? 10.293 2.770 -15.525 1.00 83.75 139 HIS A C 1
ATOM 1023 O O . HIS A 1 139 ? 10.842 2.045 -14.701 1.00 83.75 139 HIS A O 1
ATOM 1029 N N . LEU A 1 140 ? 9.724 2.282 -16.632 1.00 83.88 140 LEU A N 1
ATOM 1030 C CA . LEU A 1 140 ? 9.586 0.858 -16.954 1.00 83.88 140 LEU A CA 1
ATOM 1031 C C . LEU A 1 140 ? 10.822 0.247 -17.634 1.00 83.88 140 LEU A C 1
ATOM 1033 O O . LEU A 1 140 ? 10.821 -0.932 -17.978 1.00 83.88 140 LEU A O 1
ATOM 1037 N N . THR A 1 141 ? 11.883 1.029 -17.828 1.00 82.62 141 THR A N 1
ATOM 1038 C CA . THR A 1 141 ? 13.119 0.593 -18.500 1.00 82.62 141 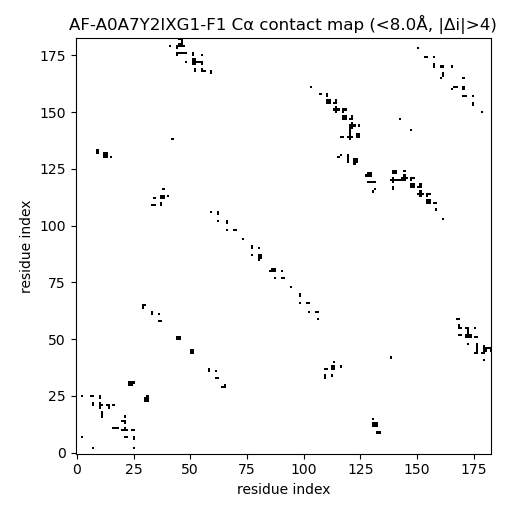THR A CA 1
ATOM 1039 C C . THR A 1 141 ? 14.353 0.695 -17.602 1.00 82.62 141 THR A C 1
ATOM 1041 O O . THR A 1 141 ? 15.470 0.585 -18.092 1.00 82.62 141 THR A O 1
ATOM 1044 N N . GLN A 1 142 ? 14.177 0.954 -16.300 1.00 81.69 142 GLN A N 1
ATOM 1045 C CA . GLN A 1 142 ? 15.291 1.177 -15.364 1.00 81.69 142 GLN A CA 1
ATOM 1046 C C . GLN A 1 142 ? 15.967 -0.105 -14.867 1.00 81.69 142 GLN A C 1
ATOM 1048 O O . GLN A 1 142 ? 17.059 -0.035 -14.319 1.00 81.69 142 GLN A O 1
ATOM 1053 N N . VAL A 1 143 ? 15.297 -1.248 -14.994 1.00 87.88 143 VAL A N 1
ATOM 1054 C CA . VAL A 1 143 ? 15.724 -2.536 -14.435 1.00 87.88 143 VAL A CA 1
ATOM 1055 C C . VAL A 1 143 ? 15.577 -3.592 -15.524 1.00 87.88 143 VAL A C 1
ATOM 1057 O O . VAL A 1 143 ? 14.610 -3.546 -16.285 1.00 87.88 143 VAL A O 1
ATOM 1060 N N . MET A 1 144 ? 16.512 -4.537 -15.624 1.00 90.75 144 MET A N 1
ATOM 1061 C CA . MET A 1 144 ? 16.441 -5.597 -16.637 1.00 90.75 144 MET A CA 1
ATOM 1062 C C . MET A 1 144 ? 15.254 -6.543 -16.375 1.00 90.75 144 MET A C 1
ATOM 1064 O O . MET A 1 144 ? 14.895 -6.752 -15.217 1.00 90.75 144 MET A O 1
ATOM 1068 N N . PRO A 1 145 ? 14.656 -7.195 -17.393 1.00 91.38 145 PRO A N 1
ATOM 1069 C CA . PRO A 1 145 ? 13.417 -7.960 -17.208 1.00 91.38 145 PRO A CA 1
ATOM 1070 C C . PRO A 1 145 ? 13.536 -9.105 -16.193 1.00 91.38 145 PRO A C 1
ATOM 1072 O O . PRO A 1 145 ? 12.634 -9.313 -15.388 1.00 91.38 145 PRO A O 1
ATOM 1075 N N . GLY A 1 146 ? 14.660 -9.832 -16.201 1.00 92.56 146 GLY A N 1
ATOM 1076 C CA . GLY A 1 146 ? 14.902 -10.919 -15.245 1.00 92.56 146 GLY A CA 1
ATOM 1077 C C . GLY A 1 146 ? 15.070 -10.424 -13.806 1.00 92.56 146 GLY A C 1
ATOM 1078 O O . GLY A 1 146 ? 14.592 -11.060 -12.871 1.00 92.56 146 GLY A O 1
ATOM 1079 N N . GLU A 1 147 ? 15.698 -9.264 -13.628 1.00 93.62 147 GLU A N 1
ATOM 1080 C CA . GLU A 1 147 ? 15.861 -8.632 -12.320 1.00 93.62 147 GLU A CA 1
ATOM 1081 C C . GLU A 1 147 ? 14.533 -8.060 -11.814 1.00 93.62 147 GLU A C 1
ATOM 1083 O O . GLU A 1 147 ? 14.170 -8.288 -10.666 1.00 93.62 147 GLU A O 1
ATOM 1088 N N . ALA A 1 148 ? 13.742 -7.440 -12.693 1.00 94.31 148 ALA A N 1
ATOM 1089 C CA . ALA A 1 148 ? 12.400 -6.981 -12.365 1.00 94.31 148 ALA A CA 1
ATOM 1090 C C . ALA A 1 148 ? 11.505 -8.143 -11.904 1.00 94.31 148 ALA A C 1
ATOM 1092 O O . ALA A 1 148 ? 10.785 -8.012 -10.919 1.00 94.31 148 ALA A O 1
ATOM 1093 N N . MET A 1 149 ? 11.590 -9.313 -12.544 1.00 95.75 149 MET A N 1
ATOM 1094 C CA . MET A 1 149 ? 10.854 -10.489 -12.072 1.00 95.75 149 MET A CA 1
ATOM 1095 C C . MET A 1 149 ? 11.317 -10.963 -10.691 1.00 95.75 149 MET A C 1
ATOM 1097 O O . MET A 1 149 ? 10.470 -11.204 -9.835 1.00 95.75 149 MET A O 1
ATOM 1101 N N . ARG A 1 150 ? 12.631 -10.994 -10.423 1.00 96.06 150 ARG A N 1
ATOM 1102 C CA . ARG A 1 150 ? 13.145 -11.274 -9.070 1.00 96.06 150 ARG A CA 1
ATOM 1103 C C . ARG A 1 150 ? 12.648 -10.262 -8.040 1.00 96.06 150 ARG A C 1
ATOM 1105 O O . ARG A 1 150 ? 12.288 -10.644 -6.932 1.00 96.06 150 ARG A O 1
ATOM 1112 N N . HIS A 1 151 ? 12.633 -8.977 -8.388 1.00 96.44 151 HIS A N 1
ATOM 1113 C CA . HIS A 1 151 ? 12.115 -7.919 -7.520 1.00 96.44 151 HIS A CA 1
ATOM 1114 C C . HIS A 1 151 ? 10.624 -8.122 -7.240 1.00 96.44 151 HIS A C 1
ATOM 1116 O O . HIS A 1 151 ? 10.204 -7.992 -6.094 1.00 96.44 151 HIS A O 1
ATOM 1122 N N . ALA A 1 152 ? 9.830 -8.502 -8.246 1.00 96.88 152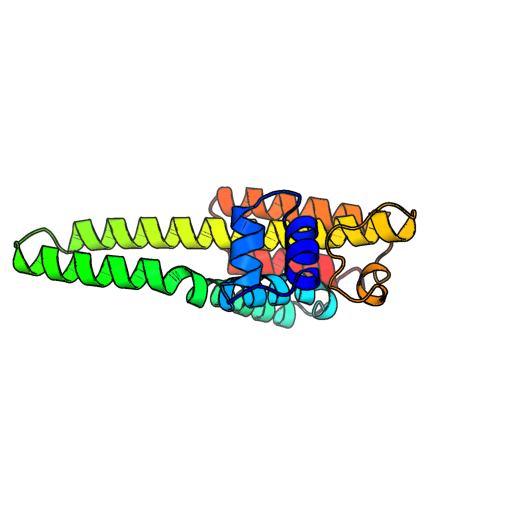 ALA A N 1
ATOM 1123 C CA . ALA A 1 152 ? 8.419 -8.830 -8.061 1.00 96.88 152 ALA A CA 1
ATOM 1124 C C . ALA A 1 152 ? 8.226 -10.017 -7.102 1.00 96.88 152 ALA A C 1
ATOM 1126 O O . ALA A 1 152 ? 7.426 -9.909 -6.174 1.00 96.88 152 ALA A O 1
ATOM 1127 N N . ASP A 1 153 ? 8.981 -11.104 -7.280 1.00 97.50 153 ASP A N 1
ATOM 1128 C CA . ASP A 1 153 ? 8.922 -12.277 -6.399 1.00 97.50 153 ASP A CA 1
ATOM 1129 C C . ASP A 1 153 ? 9.299 -11.900 -4.960 1.00 97.50 153 ASP A C 1
ATOM 1131 O O . ASP A 1 153 ? 8.568 -12.202 -4.016 1.00 97.50 153 ASP A O 1
ATOM 1135 N N . ARG A 1 154 ? 10.373 -11.121 -4.786 1.00 97.75 154 ARG A N 1
ATOM 1136 C CA . ARG A 1 154 ? 10.832 -10.680 -3.466 1.00 97.75 154 ARG A CA 1
ATOM 1137 C C . ARG A 1 154 ? 9.820 -9.793 -2.736 1.00 97.75 154 ARG A C 1
ATOM 1139 O O . ARG A 1 154 ? 9.655 -9.876 -1.514 1.00 97.75 154 ARG A O 1
ATOM 1146 N N . VAL A 1 155 ? 9.120 -8.940 -3.480 1.00 97.88 155 VAL A N 1
ATOM 1147 C CA . VAL A 1 155 ? 8.021 -8.122 -2.953 1.00 97.88 155 VAL A CA 1
ATOM 1148 C C . VAL A 1 155 ? 6.874 -9.012 -2.462 1.00 97.88 155 VAL A C 1
ATOM 1150 O O . VAL A 1 155 ? 6.342 -8.762 -1.380 1.00 97.88 155 VAL A O 1
ATOM 1153 N N . LEU A 1 156 ? 6.518 -10.063 -3.207 1.00 96.50 156 LEU A N 1
ATOM 1154 C CA . LEU A 1 156 ? 5.463 -11.004 -2.819 1.00 96.50 156 LEU A CA 1
ATOM 1155 C C . LEU A 1 156 ? 5.852 -11.834 -1.583 1.00 96.50 156 LEU A C 1
ATOM 1157 O O . LEU A 1 156 ? 5.057 -11.930 -0.652 1.00 96.50 156 LEU A O 1
ATOM 1161 N N . GLU A 1 157 ? 7.092 -12.320 -1.491 1.00 96.69 157 GLU A N 1
ATOM 1162 C CA . GLU A 1 157 ? 7.614 -12.990 -0.282 1.00 96.69 157 GLU A CA 1
ATOM 1163 C C . GLU A 1 157 ? 7.560 -12.088 0.966 1.00 96.69 157 GLU A C 1
ATOM 1165 O O . GLU A 1 157 ? 7.381 -12.542 2.103 1.00 96.69 157 GLU A O 1
ATOM 1170 N N . THR A 1 158 ? 7.707 -10.774 0.777 1.00 97.62 158 THR A N 1
ATOM 1171 C CA . THR A 1 158 ? 7.595 -9.810 1.879 1.00 97.62 158 THR A CA 1
ATOM 1172 C C . THR A 1 158 ? 6.158 -9.723 2.400 1.00 97.62 158 THR A C 1
ATOM 1174 O O . THR A 1 158 ? 5.968 -9.543 3.603 1.00 97.62 158 THR A O 1
ATOM 1177 N N . ILE A 1 159 ? 5.142 -9.902 1.546 1.00 94.69 159 ILE A N 1
ATOM 1178 C CA . ILE A 1 159 ? 3.735 -9.969 1.981 1.00 94.69 159 ILE A CA 1
ATOM 1179 C C . ILE A 1 159 ? 3.549 -11.157 2.928 1.00 94.69 159 ILE A C 1
ATOM 1181 O O . ILE A 1 159 ? 3.058 -10.971 4.041 1.00 94.69 159 ILE A O 1
ATOM 1185 N N . GLU A 1 160 ? 4.031 -12.341 2.545 1.00 92.81 160 GLU A N 1
ATOM 1186 C CA . GLU A 1 160 ? 3.979 -13.544 3.390 1.00 92.81 160 GLU A CA 1
ATOM 1187 C C . GLU A 1 160 ? 4.699 -13.327 4.733 1.00 92.81 160 GLU A C 1
ATOM 1189 O O . GLU A 1 160 ? 4.218 -13.718 5.800 1.00 92.81 160 GLU A O 1
ATOM 1194 N N . SER A 1 161 ? 5.830 -12.617 4.712 1.00 91.94 161 SER A N 1
ATOM 1195 C CA . SER A 1 161 ? 6.588 -12.284 5.925 1.00 91.94 161 SER A CA 1
ATOM 1196 C C . SER A 1 161 ? 5.819 -11.345 6.869 1.00 91.94 161 SER A C 1
ATOM 1198 O O . SER A 1 161 ? 5.887 -11.483 8.097 1.00 91.94 161 SER A O 1
ATOM 1200 N N . LEU A 1 162 ? 5.046 -10.399 6.324 1.00 91.69 162 LEU A N 1
ATOM 1201 C CA . LEU A 1 162 ? 4.165 -9.534 7.115 1.00 91.69 162 LEU A CA 1
ATOM 1202 C C . LEU A 1 162 ? 3.001 -10.318 7.729 1.00 91.69 162 LEU A C 1
ATOM 1204 O O . LEU A 1 162 ? 2.657 -10.090 8.893 1.00 91.69 162 LEU A O 1
ATOM 1208 N N . GLU A 1 163 ? 2.424 -11.259 6.982 1.00 88.81 163 GLU A N 1
ATOM 1209 C CA . GLU A 1 163 ? 1.377 -12.159 7.479 1.00 88.81 163 GLU A CA 1
ATOM 1210 C C . GLU A 1 163 ? 1.891 -13.056 8.616 1.00 88.81 163 GLU A C 1
ATOM 1212 O O . GLU A 1 163 ? 1.178 -13.296 9.594 1.00 88.81 163 GLU A O 1
ATOM 1217 N N . ALA A 1 164 ? 3.172 -13.435 8.574 1.00 88.81 164 ALA A N 1
ATOM 1218 C CA . ALA A 1 164 ? 3.878 -14.132 9.650 1.00 88.81 164 ALA A CA 1
ATOM 1219 C C . ALA A 1 164 ? 4.213 -13.250 10.882 1.00 88.81 164 ALA A C 1
ATOM 1221 O O . ALA A 1 164 ? 4.963 -13.670 11.763 1.00 88.81 164 ALA A O 1
ATOM 1222 N N . ASN A 1 165 ? 3.619 -12.055 11.004 1.00 83.56 165 ASN A N 1
ATOM 1223 C CA . ASN A 1 165 ? 3.772 -11.097 12.112 1.00 83.56 165 ASN A CA 1
ATOM 1224 C C . ASN A 1 165 ? 5.152 -10.425 12.240 1.00 83.56 165 ASN A C 1
ATOM 1226 O O . ASN A 1 165 ? 5.513 -9.959 13.329 1.00 83.56 165 ASN A O 1
ATOM 1230 N N . GLN A 1 166 ? 5.919 -10.302 11.155 1.00 85.94 166 GLN A N 1
ATOM 1231 C CA . GLN A 1 166 ? 7.125 -9.475 11.178 1.00 85.94 166 GLN A CA 1
ATOM 1232 C C . GLN A 1 166 ? 6.784 -7.991 11.421 1.00 85.94 166 GLN A C 1
ATOM 1234 O O . GLN A 1 166 ? 5.709 -7.499 11.073 1.00 85.94 166 GLN A O 1
ATOM 1239 N N . ARG A 1 167 ? 7.716 -7.240 12.029 1.00 94.50 167 ARG A N 1
ATOM 1240 C CA . ARG A 1 167 ? 7.579 -5.783 12.196 1.00 94.50 167 ARG A CA 1
ATOM 1241 C C . ARG A 1 167 ? 7.582 -5.099 10.815 1.00 94.50 167 ARG A C 1
ATOM 1243 O O . ARG A 1 167 ? 8.618 -5.154 10.151 1.00 94.50 167 ARG A O 1
ATOM 1250 N N . PRO A 1 168 ? 6.508 -4.392 10.415 1.00 95.12 168 PRO A N 1
ATOM 1251 C CA . PRO A 1 168 ? 6.346 -3.904 9.044 1.00 95.12 168 PRO A CA 1
ATOM 1252 C C . PRO A 1 168 ? 7.462 -2.989 8.560 1.00 95.12 168 PRO A C 1
ATOM 1254 O O . PRO A 1 168 ? 7.956 -3.142 7.450 1.00 95.12 168 PRO A O 1
ATOM 1257 N N . GLN A 1 169 ? 7.914 -2.075 9.420 1.00 96.31 169 GLN A N 1
ATOM 1258 C CA . GLN A 1 169 ? 8.972 -1.136 9.059 1.00 96.31 169 GLN A CA 1
ATOM 1259 C C . GLN A 1 169 ? 10.295 -1.847 8.773 1.00 96.31 169 GLN A C 1
ATOM 1261 O O . GLN A 1 169 ? 11.006 -1.458 7.856 1.00 96.31 169 GLN A O 1
ATOM 1266 N N . LEU A 1 170 ? 10.610 -2.905 9.528 1.00 96.19 170 LEU A N 1
ATOM 1267 C CA . LEU A 1 170 ? 11.822 -3.691 9.301 1.00 96.19 170 LEU A CA 1
ATOM 1268 C C . LEU A 1 170 ? 11.710 -4.535 8.032 1.00 96.19 170 LEU A C 1
ATOM 1270 O O . LEU A 1 170 ? 12.668 -4.583 7.269 1.00 96.19 170 LEU A O 1
ATOM 1274 N N . ALA A 1 171 ? 10.553 -5.159 7.793 1.00 96.69 171 ALA A N 1
ATOM 1275 C CA . ALA A 1 171 ? 10.310 -5.944 6.584 1.00 96.69 171 ALA A CA 1
ATOM 1276 C C . ALA A 1 171 ? 10.453 -5.079 5.319 1.00 96.69 171 ALA A C 1
ATOM 1278 O O . ALA A 1 171 ? 11.215 -5.419 4.418 1.00 96.69 171 ALA A O 1
ATOM 1279 N N . LEU A 1 172 ? 9.801 -3.911 5.296 1.00 97.31 172 LEU A N 1
ATOM 1280 C CA . LEU A 1 172 ? 9.896 -2.967 4.180 1.00 97.31 172 LEU A CA 1
ATOM 1281 C C . LEU A 1 172 ? 11.304 -2.382 4.029 1.00 97.31 172 LEU A C 1
ATOM 1283 O O . LEU A 1 172 ? 11.795 -2.278 2.913 1.00 97.31 172 LEU A O 1
ATOM 1287 N N . ALA A 1 173 ? 11.983 -2.031 5.124 1.00 96.62 173 ALA A N 1
ATOM 1288 C CA . ALA A 1 173 ? 13.344 -1.501 5.049 1.00 96.62 173 ALA A CA 1
ATOM 1289 C C . ALA A 1 173 ? 14.339 -2.534 4.494 1.00 96.62 173 ALA A C 1
ATOM 1291 O O . ALA A 1 173 ? 15.226 -2.177 3.717 1.00 96.62 173 ALA A O 1
ATOM 1292 N N . ALA A 1 174 ? 14.188 -3.806 4.877 1.00 95.50 174 ALA A N 1
ATOM 1293 C CA . ALA A 1 174 ? 14.997 -4.900 4.350 1.00 95.50 174 ALA A CA 1
ATOM 1294 C C . ALA A 1 174 ? 14.735 -5.098 2.852 1.00 95.50 174 ALA A C 1
ATOM 1296 O O . ALA A 1 174 ? 15.685 -5.080 2.074 1.00 95.50 174 ALA A O 1
ATOM 1297 N N . LEU A 1 175 ? 13.459 -5.173 2.455 1.00 96.81 175 LEU A N 1
ATOM 1298 C CA . LEU A 1 175 ? 13.051 -5.235 1.052 1.00 96.81 175 LEU A CA 1
ATOM 1299 C C . LEU A 1 175 ? 13.658 -4.076 0.249 1.00 96.81 175 LEU A C 1
ATOM 1301 O O . LEU A 1 175 ? 14.340 -4.304 -0.738 1.00 96.81 175 LEU A O 1
ATOM 1305 N N . PHE A 1 176 ? 13.469 -2.828 0.680 1.00 97.12 176 PHE A N 1
ATOM 1306 C CA . PHE A 1 176 ? 13.949 -1.656 -0.060 1.00 97.12 176 PHE A CA 1
ATOM 1307 C C . PHE A 1 176 ? 15.475 -1.596 -0.164 1.00 97.12 176 PHE A C 1
ATOM 1309 O O . PHE A 1 176 ? 15.991 -1.169 -1.192 1.00 97.12 176 PHE A O 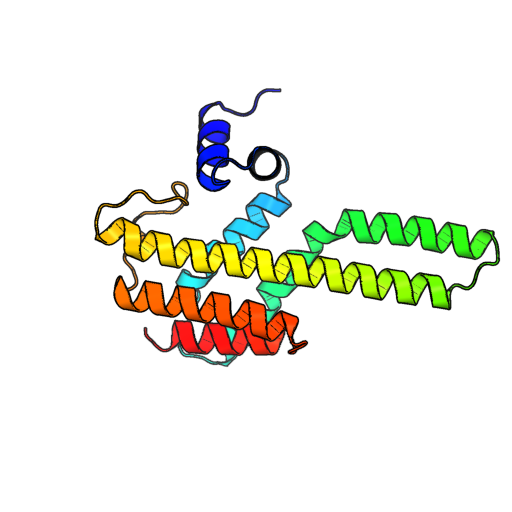1
ATOM 1316 N N . SER A 1 177 ? 16.198 -2.066 0.856 1.00 94.88 177 SER A N 1
ATOM 1317 C CA . SER A 1 177 ? 17.662 -2.164 0.790 1.00 94.88 177 SER A CA 1
ATOM 1318 C C . SER A 1 177 ? 18.119 -3.208 -0.227 1.00 94.88 177 SER A C 1
ATOM 1320 O O . SER A 1 177 ? 19.090 -2.977 -0.935 1.00 94.88 177 SER A O 1
ATOM 1322 N N . GLU A 1 178 ? 17.414 -4.336 -0.321 1.00 93.75 178 GLU A N 1
ATOM 1323 C CA . GLU A 1 178 ? 17.706 -5.390 -1.295 1.00 93.75 178 GLU A CA 1
ATOM 1324 C C . GLU A 1 178 ? 17.414 -4.922 -2.726 1.00 93.75 178 GLU A C 1
ATOM 1326 O O . GLU A 1 178 ? 18.287 -4.989 -3.584 1.00 93.75 178 GLU A O 1
ATOM 1331 N N . LEU A 1 179 ? 16.233 -4.343 -2.960 1.00 94.00 179 LEU A N 1
ATOM 1332 C CA . LEU A 1 179 ? 15.842 -3.808 -4.269 1.00 94.00 179 LEU A CA 1
ATOM 1333 C C . LEU A 1 179 ? 16.732 -2.637 -4.731 1.00 94.00 179 LEU A C 1
ATOM 1335 O O . LEU A 1 179 ? 16.879 -2.403 -5.928 1.00 94.00 179 LEU A O 1
ATOM 1339 N N . GLY A 1 180 ? 17.275 -1.860 -3.789 1.00 89.62 180 GLY A N 1
ATOM 1340 C CA . GLY A 1 180 ? 18.163 -0.728 -4.064 1.00 89.62 180 GLY A CA 1
ATOM 1341 C C . GLY A 1 180 ? 19.640 -1.097 -4.207 1.00 89.62 180 GLY A C 1
ATOM 1342 O O . GLY A 1 180 ? 20.400 -0.281 -4.719 1.00 89.62 180 GLY A O 1
ATOM 1343 N N . GLY A 1 181 ? 20.046 -2.288 -3.757 1.00 79.44 181 GLY A N 1
ATOM 1344 C CA . GLY A 1 181 ? 21.431 -2.766 -3.819 1.00 79.44 181 GLY A CA 1
ATOM 1345 C C . GLY A 1 181 ? 21.859 -3.276 -5.196 1.00 79.44 181 GLY A C 1
ATOM 1346 O O . GLY A 1 181 ? 23.055 -3.342 -5.465 1.00 79.44 181 GLY A O 1
ATOM 1347 N N . ASP A 1 182 ? 20.897 -3.590 -6.067 1.00 61.66 182 ASP A N 1
ATOM 1348 C CA . ASP A 1 182 ? 21.140 -4.047 -7.442 1.00 61.66 182 ASP A CA 1
ATOM 1349 C C . ASP A 1 182 ? 21.406 -2.874 -8.430 1.00 61.66 182 ASP A C 1
ATOM 1351 O O . ASP A 1 182 ? 21.568 -3.099 -9.630 1.00 61.66 182 ASP A O 1
ATOM 1355 N N . ARG A 1 183 ? 21.465 -1.619 -7.947 1.00 58.62 183 ARG A N 1
ATOM 1356 C CA . ARG A 1 183 ? 21.613 -0.392 -8.757 1.00 58.62 183 ARG A CA 1
ATOM 1357 C C . ARG A 1 183 ? 22.950 0.324 -8.619 1.00 58.62 183 ARG A C 1
ATOM 1359 O O . ARG A 1 183 ? 23.501 0.363 -7.498 1.00 58.62 183 ARG A O 1
#